Protein AF-A0A2D6ZAL4-F1 (afdb_monomer)

pLDDT: mean 90.69, std 11.88, range [28.91, 98.56]

Secondary structure (DSSP, 8-state):
-PPP---TTSS-SEEEE--TT--SS-TTTT-PPB-TTS---TTSEEEEES--TTTSPPTT-SPTT-EEEEEEE-S-GGGGSSBTTBTT----EEEEEESSSS--TT----HHHHHHHHHHHHHHTTTS-SSGGGGTTS--PPPPPSS-EEEEEPPPHHHHHHHHSS-HHHHHHHHHHHHHHTT-EEEEPPPPPGGGGTT-SHHHHHHHTT-SEEEESS-THHHHHHHTT--EEESSTT-TTGGGSEEHHHHTTT------HHHHHHHHHHHHHTEEEHHHHHHTGGGGT-TT-HHHHHHHHT--

Structure (mmCIF, N/CA/C/O backbone):
data_AF-A0A2D6ZAL4-F1
#
_entry.id   AF-A0A2D6ZAL4-F1
#
loop_
_atom_site.group_PDB
_atom_site.id
_atom_site.type_symbol
_atom_site.label_atom_id
_atom_site.label_alt_id
_atom_site.label_comp_id
_atom_site.label_asym_id
_atom_site.label_entity_id
_atom_site.label_seq_id
_atom_site.pdbx_PDB_ins_code
_atom_site.Cartn_x
_atom_site.Cartn_y
_atom_site.Cartn_z
_atom_site.occupancy
_atom_site.B_iso_or_equiv
_atom_site.auth_seq_id
_atom_site.auth_comp_id
_atom_site.auth_asym_id
_atom_site.auth_atom_id
_atom_site.pdbx_PDB_model_num
ATOM 1 N N . MET A 1 1 ? 3.957 -33.859 -15.052 1.00 31.75 1 MET A N 1
ATOM 2 C CA . MET A 1 1 ? 4.906 -33.394 -14.014 1.00 31.75 1 MET A CA 1
ATOM 3 C C . MET A 1 1 ? 4.881 -31.869 -13.980 1.00 31.75 1 MET A C 1
ATOM 5 O O . MET A 1 1 ? 5.444 -31.242 -14.869 1.00 31.75 1 MET A O 1
ATOM 9 N N . SER A 1 2 ? 4.147 -31.261 -13.042 1.00 28.91 2 SER A N 1
ATOM 10 C CA . SER A 1 2 ? 4.052 -29.797 -12.947 1.00 28.91 2 SER A CA 1
ATOM 11 C C . SER A 1 2 ? 5.352 -29.223 -12.391 1.00 28.91 2 SER A C 1
ATOM 13 O O . SER A 1 2 ? 5.750 -29.549 -11.272 1.00 28.91 2 SER A O 1
ATOM 15 N N . LYS A 1 3 ? 6.015 -28.367 -13.171 1.00 29.03 3 LYS A N 1
ATOM 16 C CA . LYS A 1 3 ? 7.193 -27.626 -12.723 1.00 29.03 3 LYS A CA 1
ATOM 17 C C . LYS A 1 3 ? 6.808 -26.723 -11.549 1.00 29.03 3 LYS A C 1
ATOM 19 O O . LYS A 1 3 ? 5.853 -25.956 -11.617 1.00 29.03 3 LYS A O 1
ATOM 24 N N . ASN A 1 4 ? 7.566 -26.862 -10.474 1.00 29.48 4 ASN A N 1
ATOM 25 C CA . ASN A 1 4 ? 7.471 -26.103 -9.239 1.00 29.48 4 ASN A CA 1
ATOM 26 C C . ASN A 1 4 ? 7.828 -24.619 -9.519 1.00 29.48 4 ASN A C 1
ATOM 28 O O . ASN A 1 4 ? 8.963 -24.359 -9.918 1.00 29.48 4 ASN A O 1
ATOM 32 N N . PRO A 1 5 ? 6.928 -23.629 -9.350 1.00 32.44 5 PRO A N 1
ATOM 33 C CA . PRO A 1 5 ? 7.176 -22.232 -9.741 1.00 32.44 5 PRO A CA 1
ATOM 34 C C . PRO A 1 5 ? 8.021 -21.426 -8.727 1.00 32.44 5 PRO A C 1
ATOM 36 O O . PRO A 1 5 ? 7.992 -20.196 -8.710 1.00 32.44 5 PRO A O 1
ATOM 39 N N . HIS A 1 6 ? 8.792 -22.086 -7.860 1.00 35.72 6 HIS A N 1
ATOM 40 C CA . HIS A 1 6 ? 9.539 -21.450 -6.767 1.00 35.72 6 HIS A CA 1
ATOM 41 C C . HIS A 1 6 ? 11.015 -21.129 -7.093 1.00 35.72 6 HIS A C 1
ATOM 43 O O . HIS A 1 6 ? 11.876 -21.254 -6.226 1.00 35.72 6 HIS A O 1
ATOM 49 N N . SER A 1 7 ? 11.340 -20.649 -8.300 1.00 33.56 7 SER A N 1
ATOM 50 C CA . SER A 1 7 ? 12.728 -20.284 -8.675 1.00 33.56 7 SER A CA 1
ATOM 51 C C . SER A 1 7 ? 13.207 -18.902 -8.191 1.00 33.56 7 SER A C 1
ATOM 53 O O . SER A 1 7 ? 14.297 -18.457 -8.534 1.00 33.56 7 SER A O 1
ATOM 55 N N . LEU A 1 8 ? 12.462 -18.206 -7.333 1.00 42.53 8 LEU A N 1
ATOM 56 C CA . LEU A 1 8 ? 12.780 -16.821 -6.934 1.00 42.53 8 LEU A CA 1
ATOM 57 C C . LEU A 1 8 ? 13.886 -16.659 -5.896 1.00 42.53 8 LEU A C 1
ATOM 59 O O . LEU A 1 8 ? 14.158 -15.540 -5.466 1.00 42.53 8 LEU A O 1
ATOM 63 N N . ARG A 1 9 ? 14.543 -17.749 -5.503 1.00 42.28 9 ARG A N 1
ATOM 64 C CA . ARG A 1 9 ? 15.829 -17.634 -4.811 1.00 42.28 9 ARG A CA 1
ATOM 65 C C . ARG A 1 9 ? 16.984 -17.315 -5.767 1.00 42.28 9 ARG A C 1
ATOM 67 O O . ARG A 1 9 ? 18.046 -16.979 -5.269 1.00 42.28 9 ARG A O 1
ATOM 74 N N . ALA A 1 10 ? 16.792 -17.385 -7.089 1.00 46.88 10 ALA A N 1
ATOM 75 C CA . ALA A 1 10 ? 17.903 -17.272 -8.031 1.00 46.88 10 ALA A CA 1
ATOM 76 C C . ALA A 1 10 ? 18.384 -15.831 -8.293 1.00 46.88 10 ALA A C 1
ATOM 78 O O . ALA A 1 10 ? 19.587 -15.634 -8.400 1.00 46.88 10 ALA A O 1
ATOM 79 N N . ASN A 1 11 ? 17.500 -14.821 -8.335 1.00 59.41 11 ASN A N 1
ATOM 80 C CA . ASN A 1 11 ? 17.905 -13.515 -8.893 1.00 59.41 11 ASN A CA 1
ATOM 81 C C . ASN A 1 11 ? 18.165 -12.418 -7.838 1.00 59.41 11 ASN A C 1
ATOM 83 O O . ASN A 1 11 ? 18.902 -11.484 -8.108 1.00 59.41 11 ASN A O 1
ATOM 87 N N . GLY A 1 12 ? 17.680 -12.547 -6.596 1.00 80.44 12 GLY A N 1
ATOM 88 C CA . GLY A 1 12 ? 18.027 -11.618 -5.501 1.00 80.44 12 GLY A CA 1
ATOM 89 C C . GLY A 1 12 ? 17.323 -10.247 -5.541 1.00 80.44 12 GLY A C 1
ATOM 90 O O . GLY A 1 12 ? 16.545 -9.945 -6.447 1.00 80.44 12 GLY A O 1
ATOM 91 N N . TRP A 1 13 ? 17.526 -9.436 -4.496 1.00 89.06 13 TRP A N 1
ATOM 92 C CA . TRP A 1 13 ? 16.952 -8.082 -4.367 1.00 89.06 13 TRP A CA 1
ATOM 93 C C . TRP A 1 13 ? 17.909 -7.030 -4.925 1.00 89.06 13 TRP A C 1
ATOM 95 O O . TRP A 1 13 ? 19.117 -7.174 -4.750 1.00 89.06 13 TRP A O 1
ATOM 105 N N . GLY A 1 14 ? 17.367 -5.977 -5.537 1.00 92.75 14 GLY A N 1
ATOM 106 C CA . GLY A 1 14 ? 18.126 -4.882 -6.147 1.00 92.75 14 GLY A CA 1
ATOM 107 C C . GLY A 1 14 ? 17.414 -4.297 -7.366 1.00 92.75 14 GLY A C 1
ATOM 108 O O . GLY A 1 14 ? 16.234 -4.578 -7.594 1.00 92.75 14 GLY A O 1
ATOM 109 N N . TYR A 1 15 ? 18.133 -3.486 -8.134 1.00 95.06 15 TYR A N 1
ATOM 110 C CA . TYR A 1 15 ? 17.648 -2.835 -9.346 1.00 95.06 15 TYR A CA 1
ATOM 111 C C . TYR A 1 15 ? 17.901 -3.695 -10.582 1.00 95.06 15 TYR A C 1
ATOM 113 O O . TYR A 1 15 ? 18.989 -4.235 -10.763 1.00 95.06 15 TYR A O 1
ATOM 121 N N . TYR A 1 16 ? 16.918 -3.780 -11.468 1.00 95.81 16 TYR A N 1
ATOM 122 C CA . TYR A 1 16 ? 17.043 -4.467 -12.750 1.00 95.81 16 TYR A CA 1
ATOM 123 C C . TYR A 1 16 ? 16.719 -3.490 -13.875 1.00 95.81 16 TYR A C 1
ATOM 125 O O . TYR A 1 16 ? 15.624 -2.927 -13.845 1.00 95.81 16 TYR A O 1
ATOM 133 N N . PRO A 1 17 ? 17.609 -3.264 -14.856 1.00 96.50 17 PRO A N 1
ATOM 134 C CA . PRO A 1 17 ? 17.265 -2.422 -15.991 1.00 96.50 17 PRO A CA 1
ATOM 135 C C . PRO A 1 17 ? 16.079 -3.015 -16.756 1.00 96.50 17 PRO A C 1
ATOM 137 O O . PRO A 1 17 ? 15.987 -4.225 -16.963 1.00 96.50 17 PRO A O 1
ATOM 140 N N . ILE A 1 18 ? 15.160 -2.148 -17.155 1.00 97.12 18 ILE A N 1
ATOM 141 C CA . ILE A 1 18 ? 13.972 -2.510 -17.917 1.00 97.12 18 ILE A CA 1
ATOM 142 C C . ILE A 1 18 ? 14.322 -2.396 -19.400 1.00 97.12 18 ILE A C 1
ATOM 144 O O . ILE A 1 18 ? 14.690 -1.319 -19.867 1.00 97.12 18 ILE A O 1
ATOM 148 N N . ASP A 1 19 ? 14.168 -3.489 -20.146 1.00 96.50 19 ASP A N 1
ATOM 149 C CA . ASP A 1 19 ? 14.024 -3.431 -21.601 1.00 96.50 19 ASP A CA 1
ATOM 150 C C . ASP A 1 19 ? 12.524 -3.343 -21.932 1.00 96.50 19 ASP A C 1
ATOM 152 O O . ASP A 1 19 ? 11.808 -4.340 -21.787 1.00 96.50 19 ASP A O 1
ATOM 156 N N . PRO A 1 20 ? 12.013 -2.181 -22.385 1.00 96.00 20 PRO A N 1
ATOM 157 C CA . PRO A 1 20 ? 10.599 -2.032 -22.711 1.00 96.00 20 PRO A CA 1
ATOM 158 C C . PRO A 1 20 ? 10.153 -2.988 -23.821 1.00 96.00 20 PRO A C 1
ATOM 160 O O . PRO A 1 20 ? 8.972 -3.309 -23.908 1.00 96.00 20 PRO A O 1
ATOM 163 N N . LYS A 1 21 ? 11.069 -3.465 -24.671 1.00 95.88 21 LYS A N 1
ATOM 164 C CA . LYS A 1 21 ? 10.764 -4.359 -25.794 1.00 95.88 21 LYS A CA 1
ATOM 165 C C . LYS A 1 21 ? 10.863 -5.841 -25.437 1.00 95.88 21 LYS A C 1
ATOM 167 O O . LYS A 1 21 ? 10.549 -6.671 -26.290 1.00 95.88 21 LYS A O 1
ATOM 172 N N . PHE A 1 22 ? 11.233 -6.178 -24.200 1.00 96.12 22 PHE A N 1
ATOM 173 C CA . PHE A 1 22 ? 11.328 -7.560 -23.740 1.00 96.12 22 PHE A CA 1
ATOM 174 C C . PHE A 1 22 ? 10.040 -8.353 -24.015 1.00 96.12 22 PHE A C 1
ATOM 176 O O . PHE A 1 22 ? 8.922 -7.859 -23.834 1.00 96.12 22 PHE A O 1
ATOM 183 N N . LYS A 1 23 ? 10.220 -9.614 -24.426 1.00 93.00 23 LYS A N 1
ATOM 184 C CA . LYS A 1 23 ? 9.162 -10.613 -24.596 1.00 93.00 23 LYS A CA 1
ATOM 185 C C . LYS A 1 23 ? 9.602 -11.912 -23.930 1.00 93.00 23 LYS A C 1
ATOM 187 O O . LYS A 1 23 ? 10.598 -12.509 -24.328 1.00 93.00 23 LYS A O 1
ATOM 192 N N . GLY A 1 24 ? 8.850 -12.360 -22.932 1.00 93.19 24 GLY A N 1
ATOM 193 C CA . GLY A 1 24 ? 9.115 -13.609 -22.226 1.00 93.19 24 GLY A CA 1
ATOM 194 C C . GLY A 1 24 ? 8.432 -13.665 -20.865 1.00 93.19 24 GLY A C 1
ATOM 195 O O . GLY A 1 24 ? 7.726 -12.741 -20.470 1.00 93.19 24 GLY A O 1
ATOM 196 N N . ASP A 1 25 ? 8.660 -14.761 -20.144 1.00 92.94 25 ASP A N 1
ATOM 197 C CA . ASP A 1 25 ? 7.965 -15.030 -18.879 1.00 92.94 25 ASP A CA 1
ATOM 198 C C . ASP A 1 25 ? 8.584 -14.324 -17.668 1.00 92.94 25 ASP A C 1
ATOM 200 O O . ASP A 1 25 ? 7.885 -14.092 -16.684 1.00 92.94 25 ASP A O 1
ATOM 204 N N . ASP A 1 26 ? 9.893 -14.047 -17.701 1.00 94.50 26 ASP A N 1
ATOM 205 C CA . ASP A 1 26 ? 10.625 -13.346 -16.642 1.00 94.50 26 ASP A CA 1
ATOM 206 C C . ASP A 1 26 ? 11.835 -12.605 -17.218 1.00 94.50 26 ASP A C 1
ATOM 208 O O . ASP A 1 26 ? 12.835 -13.227 -17.583 1.00 94.50 26 ASP A O 1
ATOM 212 N N . PHE A 1 27 ? 11.755 -11.273 -17.264 1.00 94.44 27 PHE A N 1
ATOM 213 C CA . PHE A 1 27 ? 12.809 -10.414 -17.812 1.00 94.44 27 PHE A CA 1
ATOM 214 C C . PHE A 1 27 ? 14.144 -10.521 -17.069 1.00 94.44 27 PHE A C 1
ATOM 216 O O . PHE A 1 27 ? 15.176 -10.139 -17.601 1.00 94.44 27 PHE A O 1
ATOM 223 N N . ARG A 1 28 ? 14.152 -11.084 -15.856 1.00 92.69 28 ARG A N 1
ATOM 224 C CA . ARG A 1 28 ? 15.336 -11.147 -14.990 1.00 92.69 28 ARG A CA 1
ATOM 225 C C . ARG A 1 28 ? 16.134 -12.431 -15.144 1.00 92.69 28 ARG A C 1
ATOM 227 O O . ARG A 1 28 ? 17.146 -12.565 -14.466 1.00 92.69 28 ARG A O 1
ATOM 234 N N . LYS A 1 29 ? 15.642 -13.413 -15.909 1.00 89.38 29 LYS A N 1
ATOM 235 C CA . LYS A 1 29 ? 16.129 -14.805 -15.889 1.00 89.38 29 LYS A CA 1
ATOM 236 C C . LYS A 1 29 ? 17.655 -14.922 -15.994 1.00 89.38 29 LYS A C 1
ATOM 238 O O . LYS A 1 29 ? 18.228 -15.752 -15.298 1.00 89.38 29 LYS A O 1
ATOM 243 N N . ASP A 1 30 ? 18.276 -14.048 -16.778 1.00 87.25 30 ASP A N 1
ATOM 244 C CA . ASP A 1 30 ? 19.713 -14.055 -17.059 1.00 87.25 30 ASP A CA 1
ATOM 245 C C . ASP A 1 30 ? 20.394 -12.741 -16.622 1.00 87.25 30 ASP A C 1
ATOM 247 O O . ASP A 1 30 ? 21.425 -12.340 -17.158 1.00 87.25 30 ASP A O 1
ATOM 251 N N . MET A 1 31 ? 19.803 -12.041 -15.646 1.00 90.56 31 MET A N 1
ATOM 252 C CA . MET A 1 31 ? 20.267 -10.740 -15.166 1.00 90.56 31 MET A CA 1
ATOM 253 C C . MET A 1 31 ? 20.689 -10.794 -13.702 1.00 90.56 31 MET A C 1
ATOM 255 O O . MET A 1 31 ? 19.972 -11.307 -12.842 1.00 90.56 31 MET A O 1
ATOM 259 N N . ARG A 1 32 ? 21.826 -10.165 -13.403 1.00 90.88 32 ARG A N 1
ATOM 260 C CA . ARG A 1 32 ? 22.236 -9.875 -12.029 1.00 90.88 32 ARG A CA 1
ATOM 261 C C . ARG A 1 32 ? 21.607 -8.548 -11.571 1.00 90.88 32 ARG A C 1
ATOM 263 O O . ARG A 1 32 ? 21.620 -7.595 -12.351 1.00 90.88 32 ARG A O 1
ATOM 270 N N . PRO A 1 33 ? 21.103 -8.450 -10.328 1.00 92.19 33 PRO A N 1
ATOM 271 C CA . PRO A 1 33 ? 20.646 -7.182 -9.777 1.00 92.19 33 PRO A CA 1
ATOM 272 C C . PRO A 1 33 ? 21.813 -6.202 -9.615 1.00 92.19 33 PRO A C 1
ATOM 274 O O . PRO A 1 33 ? 22.911 -6.590 -9.211 1.00 92.19 33 PRO A O 1
ATOM 277 N N . MET A 1 34 ? 21.531 -4.933 -9.884 1.00 93.75 34 MET A N 1
ATOM 278 C CA . MET A 1 34 ? 22.390 -3.793 -9.587 1.00 93.75 34 MET A CA 1
ATOM 279 C C . MET A 1 34 ? 22.070 -3.237 -8.198 1.00 93.75 34 MET A C 1
ATOM 281 O O . MET A 1 34 ? 20.920 -3.266 -7.747 1.00 93.75 34 MET A O 1
ATOM 285 N N . PHE A 1 35 ? 23.082 -2.711 -7.525 1.00 93.44 35 PHE A N 1
ATOM 286 C CA . PHE A 1 35 ? 23.011 -2.119 -6.194 1.00 93.44 35 PHE A CA 1
ATOM 287 C C . PHE A 1 35 ? 23.387 -0.640 -6.245 1.00 93.44 35 PHE A C 1
ATOM 289 O O . PHE A 1 35 ? 23.987 -0.184 -7.208 1.00 93.44 35 PHE A O 1
ATOM 296 N N . TRP A 1 36 ? 23.067 0.120 -5.197 1.00 89.12 36 TRP A N 1
ATOM 297 C CA . TRP A 1 36 ? 23.331 1.569 -5.132 1.00 89.12 36 TRP A CA 1
ATOM 298 C C . TRP A 1 36 ? 24.811 1.967 -5.310 1.00 89.12 36 TRP A C 1
ATOM 300 O O . TRP A 1 36 ? 25.095 3.114 -5.639 1.00 89.12 36 TRP A O 1
ATOM 310 N N . THR A 1 37 ? 25.742 1.033 -5.099 1.00 89.00 37 THR A N 1
ATOM 311 C CA . THR A 1 37 ? 27.186 1.212 -5.321 1.00 89.00 37 THR A CA 1
ATOM 312 C C . THR A 1 37 ? 27.611 1.032 -6.778 1.00 89.00 37 THR A C 1
ATOM 314 O O . THR A 1 37 ? 28.744 1.359 -7.125 1.00 89.00 37 THR A O 1
ATOM 317 N N . ASP A 1 38 ? 26.747 0.464 -7.619 1.00 91.31 38 ASP A N 1
ATOM 318 C CA . ASP A 1 38 ? 27.035 0.231 -9.029 1.00 91.31 38 ASP A CA 1
ATOM 319 C C . ASP A 1 38 ? 26.828 1.506 -9.858 1.00 91.31 38 ASP A C 1
ATOM 321 O O . ASP A 1 38 ? 26.136 2.449 -9.466 1.00 91.31 38 ASP A O 1
ATOM 325 N N . LYS A 1 39 ? 27.416 1.528 -11.057 1.00 92.19 39 LYS A N 1
ATOM 326 C CA . LYS A 1 39 ? 27.215 2.618 -12.013 1.00 92.19 39 LYS A CA 1
ATOM 327 C C . LYS A 1 39 ? 25.910 2.409 -12.780 1.00 92.19 39 LYS A C 1
ATOM 329 O O . LYS A 1 39 ? 25.820 1.508 -13.612 1.00 92.19 39 LYS A O 1
ATOM 334 N N . PHE A 1 40 ? 24.930 3.272 -12.532 1.00 94.19 40 PHE A N 1
ATOM 335 C CA . PHE A 1 40 ? 23.662 3.286 -13.258 1.00 94.19 40 PHE A CA 1
ATOM 336 C C . PHE A 1 40 ? 23.758 4.093 -14.553 1.00 94.19 40 PHE A C 1
ATOM 338 O O . PHE A 1 40 ? 24.361 5.164 -14.601 1.00 94.19 40 PHE A O 1
ATOM 345 N N . ASP A 1 41 ? 23.126 3.570 -15.597 1.00 94.69 41 ASP A N 1
ATOM 346 C CA . ASP A 1 41 ? 22.818 4.292 -16.827 1.00 94.69 41 ASP A CA 1
ATOM 347 C C . ASP A 1 41 ? 21.512 5.071 -16.620 1.00 94.69 41 ASP A C 1
ATOM 349 O O . ASP A 1 41 ? 20.456 4.457 -16.460 1.00 94.69 41 ASP A O 1
ATOM 353 N N . LEU A 1 42 ? 21.599 6.403 -16.574 1.00 94.00 42 LEU A N 1
ATOM 354 C CA . LEU A 1 42 ? 20.468 7.294 -16.290 1.00 94.00 42 LEU A CA 1
ATOM 355 C C . LEU A 1 42 ? 19.521 7.480 -17.489 1.00 94.00 42 LEU A C 1
ATOM 357 O O . LEU A 1 42 ? 18.481 8.112 -17.344 1.00 94.00 42 LEU A O 1
ATOM 361 N N . GLU A 1 43 ? 19.839 6.921 -18.660 1.00 93.19 43 GLU A N 1
ATOM 362 C CA . GLU A 1 43 ? 18.924 6.897 -19.812 1.00 93.19 43 GLU A CA 1
ATOM 363 C C . GLU A 1 43 ? 17.933 5.717 -19.742 1.00 93.19 43 GLU A C 1
ATOM 365 O O . GLU A 1 43 ? 16.943 5.646 -20.492 1.00 93.19 43 GLU A O 1
ATOM 370 N N . LYS A 1 44 ? 18.186 4.779 -18.819 1.00 95.75 44 LYS A N 1
ATOM 371 C CA . LYS A 1 44 ? 17.366 3.594 -18.568 1.00 95.75 44 LYS A CA 1
ATOM 372 C C . LYS A 1 44 ? 16.461 3.773 -17.360 1.00 95.75 44 LYS A C 1
ATOM 374 O O . LYS A 1 44 ? 16.784 4.465 -16.402 1.00 95.75 44 LYS A O 1
ATOM 379 N N . SER A 1 45 ? 15.358 3.039 -17.404 1.00 97.25 45 SER A N 1
ATOM 380 C CA . SER A 1 45 ? 14.453 2.860 -16.275 1.00 97.25 45 SER A CA 1
ATOM 381 C C . SER A 1 45 ? 14.765 1.536 -15.582 1.00 97.25 45 SER A C 1
ATOM 383 O O . SER A 1 45 ? 15.114 0.551 -16.241 1.00 97.25 45 SER A O 1
ATOM 385 N N . TYR A 1 46 ? 14.615 1.488 -14.263 1.00 96.94 46 TYR A N 1
ATOM 386 C CA . TYR A 1 46 ? 14.941 0.309 -13.460 1.00 96.94 46 TYR A CA 1
ATOM 387 C C . TYR A 1 46 ? 13.729 -0.213 -12.697 1.00 96.94 46 TYR A C 1
ATOM 389 O O . TYR A 1 46 ? 12.850 0.538 -12.298 1.00 96.94 46 TYR A O 1
ATOM 397 N N . LEU A 1 47 ? 13.698 -1.514 -12.430 1.00 95.81 47 LEU A N 1
ATOM 398 C CA . LEU A 1 47 ? 12.774 -2.131 -11.488 1.00 95.81 47 LEU A CA 1
ATOM 399 C C . LEU A 1 47 ? 13.531 -2.463 -10.199 1.00 95.81 47 LEU A C 1
ATOM 401 O O . LEU A 1 47 ? 14.366 -3.366 -10.190 1.00 95.81 47 LEU A O 1
ATOM 405 N N . LEU A 1 48 ? 13.247 -1.751 -9.111 1.00 94.44 48 LEU A N 1
ATOM 406 C CA . LEU A 1 48 ? 13.719 -2.087 -7.769 1.00 94.44 48 LEU A CA 1
ATOM 407 C C . LEU A 1 48 ? 12.852 -3.205 -7.194 1.00 94.44 48 LEU A C 1
ATOM 409 O O . LEU A 1 48 ? 11.661 -3.012 -6.963 1.00 94.44 48 LEU A O 1
ATOM 413 N N . ILE A 1 49 ? 13.443 -4.366 -6.925 1.00 91.31 49 ILE A N 1
ATOM 414 C CA . ILE A 1 49 ? 12.728 -5.527 -6.385 1.00 91.31 49 ILE A CA 1
ATOM 415 C C . ILE A 1 49 ? 13.124 -5.757 -4.936 1.00 91.31 49 ILE A C 1
ATOM 417 O O . ILE A 1 49 ? 14.278 -6.070 -4.633 1.00 91.31 49 ILE A O 1
ATOM 421 N N . GLY A 1 50 ? 12.127 -5.696 -4.054 1.00 80.31 50 GLY A N 1
ATOM 422 C CA . GLY A 1 50 ? 12.331 -5.835 -2.618 1.00 80.31 50 GLY A CA 1
ATOM 423 C C . GLY A 1 50 ? 12.845 -4.548 -1.975 1.00 80.31 50 GLY A C 1
ATOM 424 O O . GLY A 1 50 ? 12.756 -3.463 -2.540 1.00 80.31 50 GLY A O 1
ATOM 425 N N . CYS A 1 51 ? 13.322 -4.672 -0.739 1.00 74.44 51 CYS A N 1
ATOM 426 C CA . CYS A 1 51 ? 13.816 -3.553 0.056 1.00 74.44 51 CYS A CA 1
ATOM 427 C C . CYS A 1 51 ? 14.983 -4.041 0.926 1.00 74.44 51 CYS A C 1
ATOM 429 O O . CYS A 1 51 ? 14.787 -4.476 2.067 1.00 74.44 51 CYS A O 1
ATOM 431 N N . GLU A 1 52 ? 16.193 -4.016 0.359 1.00 79.75 52 GLU A N 1
ATOM 432 C CA . GLU A 1 52 ? 17.451 -4.294 1.060 1.00 79.75 52 GLU A CA 1
ATOM 433 C C . GLU A 1 52 ? 18.220 -2.964 1.214 1.00 79.75 52 GLU A C 1
ATOM 435 O O . GLU A 1 52 ? 18.733 -2.465 0.218 1.00 79.75 52 GLU A O 1
ATOM 440 N N . PRO A 1 53 ? 18.285 -2.352 2.413 1.00 74.06 53 PRO A N 1
ATOM 441 C CA . PRO A 1 53 ? 18.945 -1.072 2.666 1.00 74.06 53 PRO A CA 1
ATOM 442 C C . PRO A 1 53 ? 20.381 -0.957 2.167 1.00 74.06 53 PRO A C 1
ATOM 444 O O . PRO A 1 53 ? 20.798 0.121 1.774 1.00 74.06 53 PRO A O 1
ATOM 447 N N . ASP A 1 54 ? 21.125 -2.056 2.195 1.00 80.12 54 ASP A N 1
ATOM 448 C CA . ASP A 1 54 ? 22.503 -2.177 1.727 1.00 80.12 54 ASP A CA 1
ATOM 449 C C . ASP A 1 54 ? 22.607 -2.319 0.201 1.00 80.12 54 ASP A C 1
ATOM 451 O O . ASP A 1 54 ? 23.709 -2.287 -0.339 1.00 80.12 54 ASP A O 1
ATOM 455 N N . ARG A 1 55 ? 21.479 -2.454 -0.509 1.00 83.56 55 ARG A N 1
ATOM 456 C CA . ARG A 1 55 ? 21.421 -2.669 -1.965 1.00 83.56 55 ARG A CA 1
ATOM 457 C C . ARG A 1 55 ? 20.609 -1.623 -2.716 1.00 83.56 55 ARG A C 1
ATOM 459 O O . ARG A 1 55 ? 20.560 -1.677 -3.941 1.00 83.56 55 ARG A O 1
ATOM 466 N N . MET A 1 56 ? 19.999 -0.668 -2.021 1.00 87.88 56 MET A N 1
ATOM 467 C CA . MET A 1 56 ? 19.167 0.363 -2.634 1.00 87.88 56 MET A CA 1
ATOM 468 C C . MET A 1 56 ? 19.552 1.767 -2.171 1.00 87.88 56 MET A C 1
ATOM 470 O O . MET A 1 56 ? 19.976 1.946 -1.032 1.00 87.88 56 MET A O 1
ATOM 474 N N . PHE A 1 57 ? 19.345 2.765 -3.033 1.00 88.88 57 PHE A N 1
ATOM 475 C CA . PHE A 1 57 ? 19.285 4.159 -2.602 1.00 88.88 57 PHE A CA 1
ATOM 476 C C . PHE A 1 57 ? 18.266 4.326 -1.474 1.00 88.88 57 PHE A C 1
ATOM 478 O O . PHE A 1 57 ? 17.201 3.700 -1.472 1.00 88.88 57 PHE A O 1
ATOM 485 N N . LYS A 1 58 ? 18.612 5.153 -0.492 1.00 83.69 58 LYS A N 1
ATOM 486 C CA . LYS A 1 58 ? 17.668 5.568 0.537 1.00 83.69 58 LYS A CA 1
ATOM 487 C C . LYS A 1 58 ? 16.675 6.556 -0.081 1.00 83.69 58 LYS A C 1
ATOM 489 O O . LYS A 1 58 ? 17.041 7.239 -1.035 1.00 83.69 58 LYS A O 1
ATOM 494 N N . PRO A 1 59 ? 15.447 6.658 0.457 1.00 80.38 59 PRO A N 1
ATOM 495 C CA . PRO A 1 59 ? 14.498 7.653 -0.023 1.00 80.38 59 PRO A CA 1
ATOM 496 C C . PRO A 1 59 ? 15.119 9.053 -0.037 1.00 80.38 59 PRO A C 1
ATOM 498 O O . PRO A 1 59 ? 15.628 9.511 0.986 1.00 80.38 59 PRO A O 1
ATOM 501 N N . GLY A 1 60 ? 15.074 9.719 -1.187 1.00 82.81 60 GLY A N 1
ATOM 502 C CA . GLY A 1 60 ? 15.611 11.065 -1.376 1.00 82.81 60 GLY A CA 1
ATOM 503 C C . GLY A 1 60 ? 17.120 11.119 -1.630 1.00 82.81 60 GLY A C 1
ATOM 504 O O . GLY A 1 60 ? 17.661 12.213 -1.777 1.00 82.81 60 GLY A O 1
ATOM 505 N N . THR A 1 61 ? 17.809 9.976 -1.686 1.00 88.19 61 THR A N 1
ATOM 506 C CA . THR A 1 61 ? 19.243 9.899 -2.012 1.00 88.19 61 THR A CA 1
ATOM 507 C C . THR A 1 61 ? 19.495 9.319 -3.401 1.00 88.19 61 THR A C 1
ATOM 509 O O . THR A 1 61 ? 20.634 8.993 -3.733 1.00 88.19 61 THR A O 1
ATOM 512 N N . GLU A 1 62 ? 18.445 9.108 -4.191 1.00 90.44 62 GLU A N 1
ATOM 513 C CA . GLU A 1 62 ? 18.550 8.671 -5.575 1.00 90.44 62 GLU A CA 1
ATOM 514 C C . GLU A 1 62 ? 19.274 9.737 -6.428 1.00 90.44 62 GLU A C 1
ATOM 516 O O . GLU A 1 62 ? 19.063 10.939 -6.228 1.00 90.44 62 GLU A O 1
ATOM 521 N N . PRO A 1 63 ? 20.119 9.343 -7.402 1.00 91.50 63 PRO A N 1
ATOM 522 C CA . PRO A 1 63 ? 20.737 10.291 -8.321 1.00 91.50 63 PRO A CA 1
ATOM 523 C C . PRO A 1 63 ? 19.685 11.109 -9.078 1.00 91.50 63 PRO A C 1
ATOM 525 O O . PRO A 1 63 ? 18.631 10.601 -9.464 1.00 91.50 63 PRO A O 1
ATOM 528 N N . LYS A 1 64 ? 19.981 12.382 -9.357 1.00 91.00 64 LYS A N 1
ATOM 529 C CA . LYS A 1 64 ? 19.090 13.221 -10.168 1.00 91.00 64 LYS A CA 1
ATOM 530 C C . LYS A 1 64 ? 18.888 12.587 -11.550 1.00 91.00 64 LYS A C 1
ATOM 532 O O . LYS A 1 64 ? 19.860 12.294 -12.238 1.00 91.00 64 LYS A O 1
ATOM 537 N N . GLY A 1 65 ? 17.629 12.424 -11.957 1.00 90.06 65 GLY A N 1
ATOM 538 C CA . GLY A 1 65 ? 17.265 11.781 -13.225 1.00 90.06 65 GLY A CA 1
ATOM 539 C C . GLY A 1 65 ? 17.217 10.252 -13.166 1.00 90.06 65 GLY A C 1
ATOM 540 O O . GLY A 1 65 ? 16.958 9.629 -14.186 1.00 90.06 65 GLY A O 1
ATOM 541 N N . PHE A 1 66 ? 17.438 9.642 -11.997 1.00 94.75 66 PHE A N 1
ATOM 542 C CA . PHE A 1 66 ? 17.292 8.202 -11.833 1.00 94.75 66 PHE A CA 1
ATOM 543 C C . PHE A 1 66 ? 15.818 7.785 -11.916 1.00 94.75 66 PHE A C 1
ATOM 545 O O . PHE A 1 66 ? 15.004 8.141 -11.064 1.00 94.75 66 PHE A O 1
ATOM 552 N N . ASP A 1 67 ? 15.494 7.027 -12.957 1.00 95.25 67 ASP A N 1
ATOM 553 C CA . ASP A 1 67 ? 14.158 6.518 -13.245 1.00 95.25 67 ASP A CA 1
ATOM 554 C C . ASP A 1 67 ? 14.022 5.085 -12.716 1.00 95.25 67 ASP A C 1
ATOM 556 O O . ASP A 1 67 ? 14.727 4.170 -13.154 1.00 95.25 67 ASP A O 1
ATOM 560 N N . PHE A 1 68 ? 13.101 4.870 -11.774 1.00 95.75 68 PHE A N 1
ATOM 561 C CA . PHE A 1 68 ? 12.827 3.533 -11.274 1.00 95.75 68 PHE A CA 1
ATOM 562 C C . PHE A 1 68 ? 11.367 3.299 -10.885 1.00 95.75 68 PHE A C 1
ATOM 564 O O . PHE A 1 68 ? 10.624 4.198 -10.494 1.00 95.75 68 PHE A O 1
ATOM 571 N N . PHE A 1 69 ? 10.988 2.027 -10.912 1.00 96.06 69 PHE A N 1
ATOM 572 C CA . PHE A 1 69 ? 9.742 1.502 -10.388 1.00 96.06 69 PHE A CA 1
ATOM 573 C C . PHE A 1 69 ? 10.042 0.588 -9.206 1.00 96.06 69 PHE A C 1
ATOM 575 O O . PHE A 1 69 ? 10.909 -0.280 -9.284 1.00 96.06 69 PHE A O 1
ATOM 582 N N . TRP A 1 70 ? 9.315 0.742 -8.108 1.00 94.00 70 TRP A N 1
ATOM 583 C CA . TRP A 1 70 ? 9.485 -0.073 -6.919 1.00 94.00 70 TRP A CA 1
ATOM 584 C C . TRP A 1 70 ? 8.452 -1.190 -6.848 1.00 94.00 70 TRP A C 1
ATOM 586 O O . TRP A 1 70 ? 7.263 -0.958 -6.631 1.00 94.00 70 TRP A O 1
ATOM 596 N N . TRP A 1 71 ? 8.930 -2.422 -6.999 1.00 93.38 71 TRP A N 1
ATOM 597 C CA . TRP A 1 71 ? 8.158 -3.640 -6.827 1.00 93.38 71 TRP A CA 1
ATOM 598 C C . TRP A 1 71 ? 8.262 -4.148 -5.380 1.00 93.38 71 TRP A C 1
ATOM 600 O O . TRP A 1 71 ? 9.263 -4.738 -4.959 1.00 93.38 71 TRP A O 1
ATOM 610 N N . ASP A 1 72 ? 7.157 -4.014 -4.644 1.00 89.50 72 ASP A N 1
ATOM 611 C CA . ASP A 1 72 ? 7.003 -4.532 -3.282 1.00 89.50 72 ASP A CA 1
ATOM 612 C C . ASP A 1 72 ? 5.661 -5.270 -3.098 1.00 89.50 72 ASP A C 1
ATOM 614 O O . ASP A 1 72 ? 4.926 -5.572 -4.040 1.00 89.50 72 ASP A O 1
ATOM 618 N N . ASN A 1 73 ? 5.340 -5.672 -1.878 1.00 87.94 73 ASN A N 1
ATOM 619 C CA . ASN A 1 73 ? 4.112 -6.366 -1.548 1.00 87.94 73 ASN A CA 1
ATOM 620 C C . ASN A 1 73 ? 2.875 -5.447 -1.716 1.00 87.94 73 ASN A C 1
ATOM 622 O O . ASN A 1 73 ? 2.931 -4.270 -1.382 1.00 87.94 73 ASN A O 1
ATOM 626 N N . SER A 1 74 ? 1.730 -5.998 -2.150 1.00 89.88 74 SER A N 1
ATOM 627 C CA . SER A 1 74 ? 0.493 -5.224 -2.417 1.00 89.88 74 SER A CA 1
ATOM 628 C C . SER A 1 74 ? 0.027 -4.337 -1.249 1.00 89.88 74 SER A C 1
ATOM 630 O O . SER A 1 74 ? 0.074 -4.760 -0.099 1.00 89.88 74 SER A O 1
ATOM 632 N N . MET A 1 75 ? -0.514 -3.150 -1.521 1.00 90.12 75 MET A N 1
ATOM 633 C CA . MET A 1 75 ? -1.103 -2.284 -0.486 1.00 90.12 75 MET A CA 1
ATOM 634 C C . MET A 1 75 ? -2.389 -2.852 0.146 1.00 90.12 75 MET A C 1
ATOM 636 O O . MET A 1 75 ? -2.837 -2.323 1.158 1.00 90.12 75 MET A O 1
ATOM 640 N N . LEU A 1 76 ? -2.941 -3.944 -0.400 1.00 91.38 76 LEU A N 1
ATOM 641 C CA . LEU A 1 76 ? -4.120 -4.655 0.103 1.00 91.38 76 LEU A CA 1
ATOM 642 C C . LEU A 1 76 ? -3.705 -6.040 0.639 1.00 91.38 76 LEU A C 1
ATOM 644 O O . LEU A 1 76 ? -3.512 -6.978 -0.144 1.00 91.38 76 LEU A O 1
ATOM 648 N N . PRO A 1 77 ? -3.538 -6.212 1.967 1.00 89.00 77 PRO A N 1
ATOM 649 C CA . PRO A 1 77 ? -3.124 -7.485 2.566 1.00 89.00 77 PRO A CA 1
ATOM 650 C C . PRO A 1 77 ? -4.045 -8.661 2.248 1.00 89.00 77 PRO A C 1
ATOM 652 O O . PRO A 1 77 ? -3.545 -9.777 2.111 1.00 89.00 77 PRO A O 1
ATOM 655 N N . TRP A 1 78 ? -5.343 -8.401 2.063 1.00 90.62 78 TRP A N 1
ATOM 656 C CA . TRP A 1 78 ? -6.370 -9.384 1.709 1.00 90.62 78 TRP A CA 1
ATOM 657 C C . TRP A 1 78 ? -6.001 -10.245 0.497 1.00 90.62 78 TRP A C 1
ATOM 659 O O . TRP A 1 78 ? -6.231 -11.452 0.488 1.00 90.62 78 TRP A O 1
ATOM 669 N N . LEU A 1 79 ? -5.302 -9.670 -0.485 1.00 91.75 79 LEU A N 1
ATOM 670 C CA . LEU A 1 79 ? -4.817 -10.386 -1.669 1.00 91.75 79 LEU A CA 1
ATOM 671 C C . LEU A 1 79 ? -3.757 -11.461 -1.357 1.00 91.75 79 LEU A C 1
ATOM 673 O O . LEU A 1 79 ? -3.458 -12.324 -2.186 1.00 91.75 79 LEU A O 1
ATOM 677 N N . ARG A 1 80 ? -3.156 -11.420 -0.167 1.00 86.56 80 ARG A N 1
ATOM 678 C CA . ARG A 1 80 ? -2.118 -12.354 0.291 1.00 86.56 80 ARG A CA 1
ATOM 679 C C . ARG A 1 80 ? -2.677 -13.448 1.201 1.00 86.56 80 ARG A C 1
ATOM 681 O O . ARG A 1 80 ? -1.921 -14.339 1.586 1.00 86.56 80 ARG A O 1
ATOM 688 N N . TYR A 1 81 ? -3.941 -13.348 1.601 1.00 86.94 81 TYR A N 1
ATOM 689 C CA . TYR A 1 81 ? -4.580 -14.306 2.497 1.00 86.94 81 TYR A CA 1
ATOM 690 C C . TYR A 1 81 ? -5.143 -15.495 1.731 1.00 86.94 81 TYR A C 1
ATOM 692 O O . TYR A 1 81 ? -5.302 -15.455 0.511 1.00 86.94 81 TYR A O 1
ATOM 700 N N . LEU A 1 82 ? -5.391 -16.580 2.468 1.00 87.00 82 LEU A N 1
ATOM 701 C CA . LEU A 1 82 ? -6.022 -17.768 1.915 1.00 87.00 82 LEU A CA 1
ATOM 702 C C . LEU A 1 82 ? -7.427 -17.410 1.438 1.00 87.00 82 LEU A C 1
ATOM 704 O O . LEU A 1 82 ? -8.274 -17.008 2.230 1.00 87.00 82 LEU A O 1
ATOM 708 N N . SER A 1 83 ? -7.661 -17.577 0.144 1.00 88.81 83 SER A N 1
ATOM 709 C CA . SER A 1 83 ? -8.946 -17.323 -0.503 1.00 88.81 83 SER A CA 1
ATOM 710 C C . SER A 1 83 ? -9.108 -18.256 -1.706 1.00 88.81 83 SER A C 1
ATOM 712 O O . SER A 1 83 ? -8.136 -18.905 -2.114 1.00 88.81 83 SER A O 1
ATOM 714 N N . PRO A 1 84 ? -10.298 -18.334 -2.327 1.00 91.62 84 PRO A N 1
ATOM 715 C CA . PRO A 1 84 ? -10.473 -19.080 -3.570 1.00 91.62 84 PRO A CA 1
ATOM 716 C C . PRO A 1 84 ? -9.468 -18.710 -4.674 1.00 91.62 84 PRO A C 1
ATOM 718 O O . PRO A 1 84 ? -9.038 -19.604 -5.399 1.00 91.62 84 PRO A O 1
ATOM 721 N N . ALA A 1 85 ? -9.061 -17.434 -4.759 1.00 91.75 85 ALA A N 1
ATOM 722 C CA . ALA A 1 85 ? -8.056 -16.933 -5.706 1.00 91.75 85 ALA A CA 1
ATOM 723 C C . ALA A 1 85 ? -6.596 -17.097 -5.229 1.00 91.75 85 ALA A C 1
ATOM 725 O O . ALA A 1 85 ? -5.668 -16.851 -5.997 1.00 91.75 85 ALA A O 1
ATOM 726 N N . ASN A 1 86 ? -6.363 -17.483 -3.970 1.00 90.38 86 ASN A N 1
ATOM 727 C CA . ASN A 1 86 ? -5.026 -17.656 -3.397 1.00 90.38 86 ASN A CA 1
ATOM 728 C C . ASN A 1 86 ? -5.002 -18.822 -2.395 1.00 90.38 86 ASN A C 1
ATOM 730 O O . ASN A 1 86 ? -4.859 -18.642 -1.186 1.00 90.38 86 ASN A O 1
ATOM 734 N N . LYS A 1 87 ? -5.145 -20.047 -2.911 1.00 86.56 87 LYS A N 1
ATOM 735 C CA . LYS A 1 87 ? -5.327 -21.272 -2.106 1.00 86.56 87 LYS A CA 1
ATOM 736 C C . LYS A 1 87 ? -4.152 -21.621 -1.185 1.00 86.56 87 LYS A C 1
ATOM 738 O O . LYS A 1 87 ? -4.323 -22.430 -0.282 1.00 86.56 87 LYS A O 1
ATOM 743 N N . THR A 1 88 ? -2.972 -21.049 -1.419 1.00 84.62 88 THR A N 1
ATOM 744 C CA . THR A 1 88 ? -1.747 -21.340 -0.655 1.00 84.62 88 THR A CA 1
ATOM 745 C C . THR A 1 88 ? -1.248 -20.151 0.169 1.00 84.62 88 THR A C 1
ATOM 747 O O . THR A 1 88 ? -0.255 -20.279 0.881 1.00 84.62 88 THR A O 1
ATOM 750 N N . GLY A 1 89 ? -1.902 -18.984 0.084 1.00 82.81 89 GLY A N 1
ATOM 751 C CA . GLY A 1 89 ? -1.479 -17.776 0.803 1.00 82.81 89 GLY A CA 1
ATOM 752 C C . GLY A 1 89 ? -0.139 -17.227 0.303 1.00 82.81 89 GLY A C 1
ATOM 753 O O . GLY A 1 89 ? 0.630 -16.620 1.053 1.00 82.81 89 GLY A O 1
ATOM 754 N N . HIS A 1 90 ? 0.187 -17.479 -0.967 1.00 86.38 90 HIS A N 1
ATOM 755 C CA . HIS A 1 90 ? 1.414 -16.988 -1.577 1.00 86.38 90 HIS A CA 1
ATOM 756 C C . HIS A 1 90 ? 1.324 -15.485 -1.863 1.00 86.38 90 HIS A C 1
ATOM 758 O O . HIS A 1 90 ? 0.257 -14.916 -2.096 1.00 86.38 90 HIS A O 1
ATOM 764 N N . LYS A 1 91 ? 2.484 -14.825 -1.896 1.00 86.38 91 LYS A N 1
ATOM 765 C CA . LYS A 1 91 ? 2.611 -13.420 -2.306 1.00 86.38 91 LYS A CA 1
ATOM 766 C C . LYS A 1 91 ? 2.579 -13.314 -3.834 1.00 86.38 91 LYS A C 1
ATOM 768 O O . LYS A 1 91 ? 3.622 -13.189 -4.474 1.00 86.38 91 LYS A O 1
ATOM 773 N N . LEU A 1 92 ? 1.384 -13.457 -4.400 1.00 91.25 92 LEU A N 1
ATOM 774 C CA . LEU A 1 92 ? 1.144 -13.411 -5.848 1.00 91.25 92 LEU A CA 1
ATOM 775 C C . LEU A 1 92 ? 0.830 -11.998 -6.341 1.00 91.25 92 LEU A C 1
ATOM 777 O O . LEU A 1 92 ? 1.076 -11.694 -7.503 1.00 91.25 92 LEU A O 1
ATOM 781 N N . TRP A 1 93 ? 0.342 -11.141 -5.447 1.00 94.00 93 TRP A N 1
ATOM 782 C CA . TRP A 1 93 ? 0.023 -9.749 -5.723 1.00 94.00 93 TRP A CA 1
ATOM 783 C C . TRP A 1 93 ? 1.047 -8.805 -5.114 1.00 94.00 93 TRP A C 1
ATOM 785 O O . TRP A 1 93 ? 1.455 -8.948 -3.954 1.00 94.00 93 TRP A O 1
ATOM 795 N N . SER A 1 94 ? 1.387 -7.786 -5.883 1.00 93.62 94 SER A N 1
ATOM 796 C CA . SER A 1 94 ? 2.423 -6.825 -5.555 1.00 93.62 94 SER A CA 1
ATOM 797 C C . SER A 1 94 ? 2.004 -5.412 -5.904 1.00 93.62 94 SER A C 1
ATOM 799 O O . SER A 1 94 ? 1.142 -5.218 -6.754 1.00 93.62 94 SER A O 1
ATOM 801 N N . ARG A 1 95 ? 2.604 -4.439 -5.219 1.00 93.38 95 ARG A N 1
ATOM 802 C CA . ARG A 1 95 ? 2.522 -3.042 -5.624 1.00 93.38 95 ARG A CA 1
ATOM 803 C C . ARG A 1 95 ? 3.668 -2.714 -6.571 1.00 93.38 95 ARG A C 1
ATOM 805 O O . ARG A 1 95 ? 4.742 -3.303 -6.430 1.00 93.38 95 ARG A O 1
ATOM 812 N N . LEU A 1 96 ? 3.433 -1.773 -7.471 1.00 94.62 96 LEU A N 1
ATOM 813 C CA . LEU A 1 96 ? 4.452 -1.164 -8.310 1.00 94.62 96 LEU A CA 1
ATOM 814 C C . LEU A 1 96 ? 4.263 0.351 -8.275 1.00 94.62 96 LEU A C 1
ATOM 816 O O . LEU A 1 96 ? 3.211 0.795 -8.706 1.00 94.62 96 LEU A O 1
ATOM 820 N N . THR A 1 97 ? 5.215 1.118 -7.739 1.00 93.12 97 THR A N 1
ATOM 821 C CA . THR A 1 97 ? 5.153 2.597 -7.663 1.00 93.12 97 THR A CA 1
ATOM 822 C C . THR A 1 97 ? 6.303 3.233 -8.436 1.00 93.12 97 THR A C 1
ATOM 824 O O . THR A 1 97 ? 7.392 2.675 -8.470 1.00 93.12 97 THR A O 1
ATOM 827 N N . TYR A 1 98 ? 6.082 4.389 -9.061 1.00 93.62 98 TYR A N 1
ATOM 828 C CA . TYR A 1 98 ? 7.094 5.083 -9.867 1.00 93.62 98 TYR A CA 1
ATOM 829 C C . TYR A 1 98 ? 7.805 6.173 -9.061 1.00 93.62 98 TYR A C 1
ATOM 831 O O . TYR A 1 98 ? 7.129 7.002 -8.452 1.00 93.62 98 TYR A O 1
ATOM 839 N N . CYS A 1 99 ? 9.143 6.159 -9.064 1.00 90.56 99 CYS A N 1
ATOM 840 C CA . CYS A 1 99 ? 10.026 7.131 -8.408 1.00 90.56 99 CYS A CA 1
ATOM 841 C C . CYS A 1 99 ? 9.556 7.553 -7.007 1.00 90.56 99 CYS A C 1
ATOM 843 O O . CYS A 1 99 ? 9.555 8.731 -6.652 1.00 90.56 99 CYS A O 1
ATOM 845 N N . GLY A 1 100 ? 9.100 6.583 -6.213 1.00 85.88 100 GLY A N 1
ATOM 846 C CA . GLY A 1 100 ? 8.484 6.867 -4.929 1.00 85.88 100 GLY A CA 1
ATOM 847 C C . GLY A 1 100 ? 8.027 5.629 -4.175 1.00 85.88 100 GLY A C 1
ATOM 848 O O . GLY A 1 100 ? 7.911 4.526 -4.716 1.00 85.88 100 GLY A O 1
ATOM 849 N N . TRP A 1 101 ? 7.744 5.849 -2.894 1.00 81.19 101 TRP A N 1
ATOM 850 C CA . TRP A 1 101 ? 7.394 4.814 -1.917 1.00 81.19 101 TRP A CA 1
ATOM 851 C C . TRP A 1 101 ? 5.874 4.690 -1.699 1.00 81.19 101 TRP A C 1
ATOM 853 O O . TRP A 1 101 ? 5.397 3.723 -1.099 1.00 81.19 101 TRP A O 1
ATOM 863 N N . ASN A 1 102 ? 5.107 5.641 -2.241 1.00 82.25 102 ASN A N 1
ATOM 864 C CA . ASN A 1 102 ? 3.653 5.727 -2.128 1.00 82.25 102 ASN A CA 1
ATOM 865 C C . ASN A 1 102 ? 2.998 5.874 -3.496 1.00 82.25 102 ASN A C 1
ATOM 867 O O . ASN A 1 102 ? 3.643 6.206 -4.489 1.00 82.25 102 ASN A O 1
ATOM 871 N N . MET A 1 103 ? 1.689 5.642 -3.520 1.00 85.25 103 MET A N 1
ATOM 872 C CA . MET A 1 103 ? 0.858 6.025 -4.652 1.00 85.25 103 MET A CA 1
ATOM 873 C C . MET A 1 103 ? 0.825 7.562 -4.763 1.00 85.25 103 MET A C 1
ATOM 875 O O . MET A 1 103 ? 0.754 8.232 -3.728 1.00 85.25 103 MET A O 1
ATOM 879 N N . PRO A 1 104 ? 0.859 8.136 -5.978 1.00 85.62 104 PRO A N 1
ATOM 880 C CA . PRO A 1 104 ? 0.667 9.569 -6.172 1.00 85.62 104 PRO A CA 1
ATOM 881 C C . PRO A 1 104 ? -0.696 10.041 -5.648 1.00 85.62 104 PRO A C 1
ATOM 883 O O . PRO A 1 104 ? -1.718 9.374 -5.854 1.00 85.62 104 PRO A O 1
ATOM 886 N N . LYS A 1 105 ? -0.712 11.220 -5.012 1.00 79.25 105 LYS A N 1
ATOM 887 C CA . LYS A 1 105 ? -1.925 11.831 -4.431 1.00 79.25 105 LYS A CA 1
ATOM 888 C C . LYS A 1 105 ? -3.009 12.127 -5.470 1.00 79.25 105 LYS A C 1
ATOM 890 O O . LYS A 1 105 ? -4.190 12.151 -5.150 1.00 79.25 105 LYS A O 1
ATOM 895 N N . ASP A 1 106 ? -2.594 12.347 -6.705 1.00 81.06 106 ASP A N 1
ATOM 896 C CA . ASP A 1 106 ? -3.394 12.696 -7.876 1.00 81.06 106 ASP A CA 1
ATOM 897 C C . ASP A 1 106 ? -3.687 11.489 -8.782 1.00 81.06 106 ASP A C 1
ATOM 899 O O . ASP A 1 106 ? -4.221 11.638 -9.880 1.00 81.06 106 ASP A O 1
ATOM 903 N N . SER A 1 107 ? -3.364 10.274 -8.329 1.00 82.12 107 SER A N 1
ATOM 904 C CA . SER A 1 107 ? -3.612 9.064 -9.107 1.00 82.12 107 SER A CA 1
ATOM 905 C C . SER A 1 107 ? -5.106 8.879 -9.434 1.00 82.12 107 SER A C 1
ATOM 907 O O . SER A 1 107 ? -5.933 8.931 -8.518 1.00 82.12 107 SER A O 1
ATOM 909 N N . PRO A 1 108 ? -5.484 8.618 -10.699 1.00 82.62 108 PRO A N 1
ATOM 910 C CA . PRO A 1 108 ? -6.886 8.542 -11.086 1.00 82.62 108 PRO A CA 1
ATOM 911 C C . PRO A 1 108 ? -7.556 7.241 -10.618 1.00 82.62 108 PRO A C 1
ATOM 913 O O . PRO A 1 108 ? -6.989 6.149 -10.688 1.00 82.62 108 PRO A O 1
ATOM 916 N N . ALA A 1 109 ? -8.818 7.346 -10.197 1.00 87.56 109 ALA A N 1
ATOM 917 C CA . ALA A 1 109 ? -9.673 6.203 -9.878 1.00 87.56 109 ALA A CA 1
ATOM 918 C C . ALA A 1 109 ? -10.365 5.678 -11.149 1.00 87.56 109 ALA A C 1
ATOM 920 O O . ALA A 1 109 ? -11.548 5.929 -11.368 1.00 87.56 109 ALA A O 1
ATOM 921 N N . LEU A 1 110 ? -9.623 4.994 -12.026 1.00 93.56 110 LEU A N 1
ATOM 922 C CA . LEU A 1 110 ? -10.204 4.442 -13.256 1.00 93.56 110 LEU A CA 1
ATOM 923 C C . LEU A 1 110 ? -10.748 3.033 -13.025 1.00 93.56 110 LEU A C 1
ATOM 925 O O . LEU A 1 110 ? -10.012 2.123 -12.639 1.00 93.56 110 LEU A O 1
ATOM 929 N N . GLU A 1 111 ? -12.018 2.829 -13.368 1.00 94.75 111 GLU A N 1
ATOM 930 C CA . GLU A 1 111 ? -12.686 1.529 -13.244 1.00 94.75 111 GLU A CA 1
ATOM 931 C C . GLU A 1 111 ? -11.979 0.426 -14.053 1.00 94.75 111 GLU A C 1
ATOM 933 O O . GLU A 1 111 ? -11.928 -0.731 -13.645 1.00 94.75 111 GLU A O 1
ATOM 938 N N . SER A 1 112 ? -11.323 0.778 -15.161 1.00 95.56 112 SER A N 1
ATOM 939 C CA . SER A 1 112 ? -10.521 -0.161 -15.955 1.00 95.56 112 SER A CA 1
ATOM 940 C C . SER A 1 112 ? -9.388 -0.823 -15.151 1.00 95.56 112 SER A C 1
ATOM 942 O O . SER A 1 112 ? -9.058 -1.989 -15.402 1.00 95.56 112 SER A O 1
ATOM 944 N N . HIS A 1 113 ? -8.818 -0.131 -14.156 1.00 94.25 113 HIS A N 1
ATOM 945 C CA . HIS A 1 113 ? -7.800 -0.691 -13.267 1.00 94.25 113 HIS A CA 1
ATOM 946 C C . HIS A 1 113 ? -8.390 -1.728 -12.308 1.00 94.25 113 HIS A C 1
ATOM 948 O O . HIS A 1 113 ? -7.819 -2.812 -12.160 1.00 94.25 113 HIS A O 1
ATOM 954 N N . ARG A 1 114 ? -9.552 -1.437 -11.707 1.00 96.81 114 ARG A N 1
ATOM 955 C CA . ARG A 1 114 ? -10.290 -2.385 -10.859 1.00 96.81 114 ARG A CA 1
ATOM 956 C C . ARG A 1 114 ? -10.732 -3.600 -11.664 1.00 96.81 114 ARG A C 1
ATOM 958 O O . ARG A 1 114 ? -10.445 -4.729 -11.275 1.00 96.81 114 ARG A O 1
ATOM 965 N N . GLN A 1 115 ?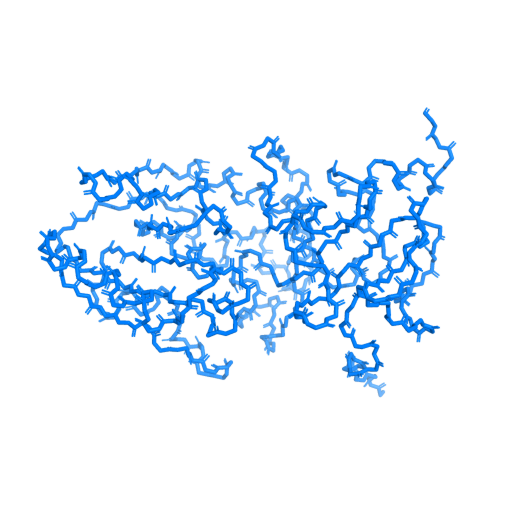 -11.296 -3.392 -12.853 1.00 97.62 115 GLN A N 1
ATOM 966 C CA . GLN A 1 115 ? -11.687 -4.469 -13.761 1.00 97.62 115 GLN A CA 1
ATOM 967 C C . GLN A 1 115 ? -10.520 -5.392 -14.133 1.00 97.62 115 GLN A C 1
ATOM 969 O O . GLN A 1 115 ? -10.714 -6.603 -14.225 1.00 97.62 115 GLN A O 1
ATOM 974 N N . ARG A 1 116 ? -9.301 -4.870 -14.336 1.00 96.94 116 ARG A N 1
ATOM 975 C CA . ARG A 1 116 ? -8.109 -5.705 -14.586 1.00 96.94 116 ARG A CA 1
ATOM 976 C C . ARG A 1 116 ? -7.836 -6.648 -13.413 1.00 96.94 116 ARG A C 1
ATOM 978 O O . ARG A 1 116 ? -7.663 -7.850 -13.629 1.00 96.94 116 ARG A O 1
ATOM 985 N N . VAL A 1 117 ? -7.837 -6.116 -12.192 1.00 97.38 117 VAL A N 1
ATOM 986 C CA . VAL A 1 117 ? -7.635 -6.905 -10.969 1.00 97.38 117 VAL A CA 1
ATOM 987 C C . VAL A 1 117 ? -8.771 -7.916 -10.784 1.00 97.38 117 VAL A C 1
ATOM 989 O O . VAL A 1 117 ? -8.505 -9.102 -10.588 1.00 97.38 117 VAL A O 1
ATOM 992 N N . ASN A 1 118 ? -10.020 -7.487 -10.958 1.00 98.12 118 ASN A N 1
ATOM 993 C CA . ASN A 1 118 ? -11.212 -8.326 -10.855 1.00 98.12 118 ASN A CA 1
ATOM 994 C C . ASN A 1 118 ? -11.210 -9.470 -11.873 1.00 98.12 118 ASN A C 1
ATOM 996 O O . ASN A 1 118 ? -11.434 -10.613 -11.493 1.00 98.12 118 ASN A O 1
ATOM 1000 N N . ARG A 1 119 ? -10.869 -9.224 -13.148 1.00 97.81 119 ARG A N 1
ATOM 1001 C CA . ARG A 1 119 ? -10.743 -10.288 -14.166 1.00 97.81 119 ARG A CA 1
ATOM 1002 C C . ARG A 1 119 ? -9.740 -11.357 -13.742 1.00 97.81 119 ARG A C 1
ATOM 1004 O O . ARG A 1 119 ? -9.983 -12.551 -13.926 1.00 97.81 119 ARG A O 1
ATOM 1011 N N . LYS A 1 120 ? -8.612 -10.937 -13.166 1.00 96.44 120 LYS A N 1
ATOM 1012 C CA . LYS A 1 120 ? -7.586 -11.856 -12.680 1.00 96.44 120 LYS A CA 1
ATOM 1013 C C . LYS A 1 120 ? -8.072 -12.626 -11.449 1.00 96.44 120 LYS A C 1
ATOM 1015 O O . LYS A 1 120 ? -7.962 -13.847 -11.446 1.00 96.44 120 LYS A O 1
ATOM 1020 N N . LEU A 1 121 ? -8.685 -11.969 -10.464 1.00 96.88 121 LEU A N 1
ATOM 1021 C CA . LEU A 1 121 ? -9.296 -12.637 -9.304 1.00 96.88 121 LEU A CA 1
ATOM 1022 C C . LEU A 1 121 ? -10.396 -13.624 -9.708 1.00 96.88 121 LEU A C 1
ATOM 1024 O O . LEU A 1 121 ? -10.422 -14.748 -9.209 1.00 96.88 121 LEU A O 1
ATOM 1028 N N . HIS A 1 122 ? -11.258 -13.246 -10.647 1.00 97.81 122 HIS A N 1
ATOM 1029 C CA . HIS A 1 122 ? -12.321 -14.089 -11.182 1.00 97.81 122 HIS A CA 1
ATOM 1030 C C . HIS A 1 122 ? -11.756 -15.351 -11.833 1.00 97.81 122 HIS A C 1
ATOM 1032 O O . HIS A 1 122 ? -12.183 -16.460 -11.514 1.00 97.81 122 HIS A O 1
ATOM 1038 N N . LYS A 1 123 ? -10.721 -15.206 -12.669 1.00 96.69 123 LYS A N 1
ATOM 1039 C CA . LYS A 1 123 ? -10.025 -16.343 -13.282 1.00 96.69 123 LYS A CA 1
ATOM 1040 C C . LYS A 1 123 ? -9.395 -17.266 -12.233 1.00 96.69 123 LYS A C 1
ATOM 1042 O O . LYS A 1 123 ? -9.656 -18.465 -12.248 1.00 96.69 123 LYS A O 1
ATOM 1047 N N . GLU A 1 124 ? -8.592 -16.724 -11.316 1.00 94.69 124 GLU A N 1
ATOM 1048 C CA . GLU A 1 124 ? -7.862 -17.529 -10.319 1.00 94.69 124 GLU A CA 1
ATOM 1049 C C . GLU A 1 124 ? -8.799 -18.172 -9.277 1.00 94.69 124 GLU A C 1
ATOM 1051 O O . GLU A 1 124 ? -8.484 -19.218 -8.711 1.00 94.69 124 GLU A O 1
ATOM 1056 N N . SER A 1 125 ? -9.979 -17.587 -9.046 1.00 96.00 125 SER A N 1
ATOM 1057 C CA . SER A 1 125 ? -11.009 -18.127 -8.149 1.00 96.00 125 SER A CA 1
ATOM 1058 C C . SER A 1 125 ? -11.996 -19.093 -8.813 1.00 96.00 125 SER A C 1
ATOM 1060 O O . SER A 1 125 ? -12.892 -19.588 -8.125 1.00 96.00 125 SER A O 1
ATOM 1062 N N . MET A 1 126 ? -11.848 -19.383 -10.114 1.00 96.38 126 MET A N 1
ATOM 1063 C CA . MET A 1 126 ? -12.816 -20.155 -10.916 1.00 96.38 126 MET A CA 1
ATOM 1064 C C . MET A 1 126 ? -14.229 -19.553 -10.867 1.00 96.38 126 MET A C 1
ATOM 1066 O O . MET A 1 126 ? -15.224 -20.253 -10.696 1.00 96.38 126 MET A O 1
ATOM 1070 N N . GLY A 1 127 ? -14.299 -18.230 -10.963 1.00 96.50 127 GLY A N 1
ATOM 1071 C CA . GLY A 1 127 ? -15.532 -17.463 -11.054 1.00 96.50 127 GLY A CA 1
ATOM 1072 C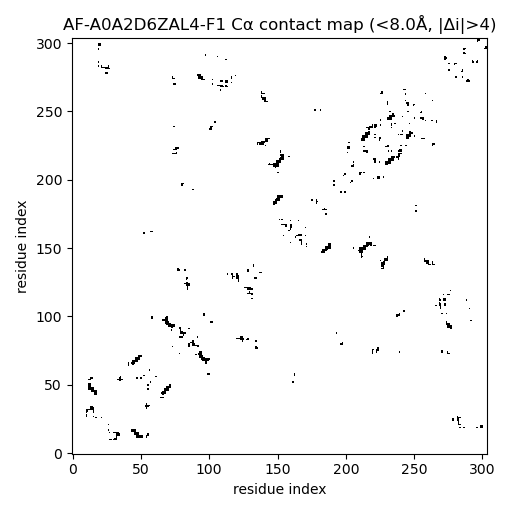 C . GLY A 1 127 ? -16.186 -17.082 -9.725 1.00 96.50 127 GLY A C 1
ATOM 1073 O O . GLY A 1 127 ? -17.215 -16.409 -9.733 1.00 96.50 127 GLY A O 1
ATOM 1074 N N . LYS A 1 128 ? -15.605 -17.490 -8.589 1.00 96.50 128 LYS A N 1
ATOM 1075 C CA . LYS A 1 128 ? -16.189 -17.266 -7.255 1.00 96.50 128 LYS A CA 1
ATOM 1076 C C . LYS A 1 128 ? -16.093 -15.826 -6.767 1.00 96.50 128 LYS A C 1
ATOM 1078 O O . LYS A 1 128 ? -16.955 -15.423 -6.005 1.00 96.50 128 LYS A O 1
ATOM 1083 N N . ILE A 1 129 ? -15.048 -15.107 -7.167 1.00 97.19 129 ILE A N 1
ATOM 1084 C CA . ILE A 1 129 ? -14.836 -13.703 -6.808 1.00 97.19 129 ILE A CA 1
ATOM 1085 C C . ILE A 1 129 ? -15.113 -12.866 -8.052 1.00 97.19 129 ILE A C 1
ATOM 1087 O O . ILE A 1 129 ? -14.501 -13.116 -9.096 1.00 97.19 129 ILE A O 1
ATOM 1091 N N . LYS A 1 130 ? -16.038 -11.907 -7.981 1.00 96.88 130 LYS A N 1
ATOM 1092 C CA . LYS A 1 130 ? -16.323 -10.995 -9.106 1.00 96.88 130 LYS A CA 1
ATOM 1093 C C . LYS A 1 130 ? -15.727 -9.618 -8.877 1.00 96.88 130 LYS A C 1
ATOM 1095 O O . LYS A 1 130 ? -15.231 -9.018 -9.828 1.00 96.88 130 LYS A O 1
ATOM 1100 N N . ASP A 1 131 ? -15.722 -9.173 -7.630 1.00 97.56 131 ASP A N 1
ATOM 1101 C CA . ASP A 1 131 ? -15.115 -7.921 -7.215 1.00 97.56 131 ASP A CA 1
ATOM 1102 C C . ASP A 1 131 ? -14.056 -8.110 -6.122 1.00 97.56 131 ASP A C 1
ATOM 1104 O O . ASP A 1 131 ? -14.187 -8.959 -5.243 1.00 97.56 131 ASP A O 1
ATOM 1108 N N . ILE A 1 132 ? -12.990 -7.308 -6.164 1.00 96.94 132 ILE A N 1
ATOM 1109 C CA . ILE A 1 132 ? -11.922 -7.328 -5.161 1.00 96.94 132 ILE A CA 1
ATOM 1110 C C . ILE A 1 132 ? -12.449 -7.104 -3.739 1.00 96.94 132 ILE A C 1
ATOM 1112 O O . ILE A 1 132 ? -11.924 -7.716 -2.810 1.00 96.94 132 ILE A O 1
ATOM 1116 N N . ALA A 1 133 ? -13.494 -6.291 -3.564 1.00 96.44 133 ALA A N 1
ATOM 1117 C CA . ALA A 1 133 ? -14.056 -5.987 -2.256 1.00 96.44 133 ALA A CA 1
ATOM 1118 C C . ALA A 1 133 ? -14.772 -7.179 -1.607 1.00 96.44 133 ALA A C 1
ATOM 1120 O O . ALA A 1 133 ? -14.908 -7.216 -0.385 1.00 96.44 133 ALA A O 1
ATOM 1121 N N . GLU A 1 134 ? -15.141 -8.206 -2.380 1.00 95.75 134 GLU A N 1
ATOM 1122 C CA . GLU A 1 134 ? -15.657 -9.473 -1.841 1.00 95.75 134 GLU A CA 1
ATOM 1123 C C . GLU A 1 134 ? -14.613 -10.210 -0.990 1.00 95.75 134 GLU A C 1
ATOM 1125 O O . GLU A 1 134 ? -14.961 -11.087 -0.207 1.00 95.75 134 GLU A O 1
ATOM 1130 N N . LEU A 1 135 ? -13.324 -9.860 -1.100 1.00 93.38 135 LEU A N 1
ATOM 1131 C CA . LEU A 1 135 ? -12.292 -10.405 -0.216 1.00 93.38 135 LEU A CA 1
ATOM 1132 C C . LEU A 1 135 ? -12.466 -9.968 1.248 1.00 93.38 135 LEU A C 1
ATOM 1134 O O . LEU A 1 135 ? -11.882 -10.610 2.119 1.00 93.38 135 LEU A O 1
ATOM 1138 N N . TRP A 1 136 ? -13.222 -8.898 1.508 1.00 92.50 136 TRP A N 1
ATOM 1139 C CA . TRP A 1 136 ? -13.455 -8.324 2.839 1.00 92.50 136 TRP A CA 1
ATOM 1140 C C . TRP A 1 136 ? -14.918 -7.919 3.085 1.00 92.50 136 TRP A C 1
ATOM 1142 O O . TRP A 1 136 ? -15.191 -7.116 3.975 1.00 92.50 136 TRP A O 1
ATOM 1152 N N . ASP A 1 137 ? -15.853 -8.490 2.322 1.00 92.44 137 ASP A N 1
ATOM 1153 C CA . ASP A 1 137 ? -17.301 -8.254 2.423 1.00 92.44 137 ASP A CA 1
ATOM 1154 C C . ASP A 1 137 ? -17.739 -6.790 2.204 1.00 92.44 137 ASP A C 1
ATOM 1156 O O . ASP A 1 137 ? -18.656 -6.299 2.868 1.00 92.44 137 ASP A O 1
ATOM 1160 N N . GLY A 1 138 ? -17.099 -6.101 1.254 1.00 94.00 138 GLY A N 1
ATOM 1161 C CA . GLY A 1 138 ? -17.464 -4.741 0.848 1.00 94.00 138 GLY A CA 1
ATOM 1162 C C . GLY A 1 138 ? -16.820 -3.638 1.692 1.00 94.00 138 GLY A C 1
ATOM 1163 O O . GLY A 1 138 ? -16.397 -3.848 2.830 1.00 94.00 138 GLY A O 1
ATOM 1164 N N . CYS A 1 139 ? -16.718 -2.442 1.111 1.00 96.44 139 CYS A N 1
ATOM 1165 C CA . CYS A 1 139 ? -16.228 -1.261 1.818 1.00 96.44 139 CYS A CA 1
ATOM 1166 C C . CYS A 1 139 ? -17.268 -0.801 2.850 1.00 96.44 139 CYS A C 1
ATOM 1168 O O . CYS A 1 139 ? -18.468 -0.901 2.613 1.00 96.44 139 CYS A O 1
ATOM 1170 N N . ARG A 1 140 ? -16.826 -0.301 4.006 1.00 97.06 140 ARG A N 1
ATOM 1171 C CA . ARG A 1 140 ? -17.724 0.206 5.057 1.00 97.06 140 ARG A CA 1
ATOM 1172 C C . ARG A 1 140 ? -17.332 1.618 5.465 1.00 97.06 140 ARG A C 1
ATOM 1174 O O . ARG A 1 140 ? -16.135 1.896 5.503 1.00 97.06 140 ARG A O 1
ATOM 1181 N N . PRO A 1 141 ? -18.294 2.491 5.814 1.00 97.81 141 PRO A N 1
ATOM 1182 C CA . PRO A 1 141 ? -17.969 3.806 6.345 1.00 97.81 141 PRO A CA 1
ATOM 1183 C C . PRO A 1 141 ? -17.177 3.679 7.648 1.00 97.81 141 PRO A C 1
ATOM 1185 O O . PRO A 1 141 ? -17.285 2.689 8.378 1.00 97.81 141 PRO A O 1
ATOM 1188 N N . THR A 1 142 ? -16.396 4.710 7.946 1.00 98.12 142 THR A N 1
ATOM 1189 C CA . THR A 1 142 ? -15.636 4.788 9.193 1.00 98.12 142 THR A CA 1
ATOM 1190 C C . THR A 1 142 ? -16.597 4.784 10.386 1.00 98.12 142 THR A C 1
ATOM 1192 O O . THR A 1 142 ? -17.587 5.513 10.421 1.00 98.12 142 THR A O 1
ATOM 1195 N N . MET A 1 143 ? -16.334 3.909 11.353 1.00 96.62 143 MET A N 1
ATOM 1196 C CA . MET A 1 143 ? -17.123 3.762 12.570 1.00 96.62 143 MET A CA 1
ATOM 1197 C C . MET A 1 143 ? -16.704 4.802 13.621 1.00 96.62 143 MET A C 1
ATOM 1199 O O . MET A 1 143 ? -15.536 5.184 13.684 1.00 96.62 143 MET A O 1
ATOM 1203 N N . PRO A 1 144 ? -17.611 5.247 14.505 1.00 95.44 144 PRO A N 1
ATOM 1204 C CA . PRO A 1 144 ? -17.244 6.137 15.602 1.00 95.44 144 PRO A CA 1
ATOM 1205 C C . PRO A 1 144 ? -16.418 5.407 16.674 1.00 95.44 144 PRO A C 1
ATOM 1207 O O . PRO A 1 144 ? -16.665 4.237 16.971 1.00 95.44 144 PRO A O 1
ATOM 1210 N N . ILE A 1 145 ? -15.497 6.128 17.319 1.00 96.12 145 ILE A N 1
ATOM 1211 C CA . ILE A 1 145 ? -14.755 5.648 18.498 1.00 96.12 145 ILE A CA 1
ATOM 1212 C C . ILE A 1 145 ? -15.646 5.771 19.736 1.00 96.12 145 ILE A C 1
ATOM 1214 O O . ILE A 1 145 ? -16.273 6.811 19.935 1.00 96.12 145 ILE A O 1
ATOM 1218 N N . ARG A 1 146 ? -15.693 4.736 20.585 1.00 93.19 146 ARG A N 1
ATOM 1219 C CA . ARG A 1 146 ? -16.575 4.691 21.768 1.00 93.19 146 ARG A CA 1
ATOM 1220 C C . ARG A 1 146 ? -15.810 4.534 23.084 1.00 93.19 146 ARG A C 1
ATOM 1222 O O . ARG A 1 146 ? -16.089 5.236 24.046 1.00 93.19 146 ARG A O 1
ATOM 1229 N N . ARG A 1 147 ? -14.844 3.622 23.121 1.00 94.25 147 ARG A N 1
ATOM 1230 C CA . ARG A 1 147 ? -14.078 3.159 24.284 1.00 94.25 147 ARG A CA 1
ATOM 1231 C C . ARG A 1 147 ? -12.686 3.773 24.398 1.00 94.25 147 ARG A C 1
ATOM 1233 O O . ARG A 1 147 ? -12.056 3.611 25.435 1.00 94.25 147 ARG A O 1
ATOM 1240 N N . LYS A 1 148 ? -12.181 4.420 23.338 1.00 96.69 148 LYS A N 1
ATOM 1241 C CA . LYS A 1 148 ? -10.777 4.868 23.239 1.00 96.69 148 LYS A CA 1
ATOM 1242 C C . LYS A 1 148 ? -9.773 3.725 23.492 1.00 96.69 148 LYS A C 1
ATOM 1244 O O . LYS A 1 148 ? -8.826 3.866 24.259 1.00 96.69 148 LYS A O 1
ATOM 1249 N N . HIS A 1 149 ? -9.978 2.580 22.843 1.00 98.38 149 HIS A N 1
ATOM 1250 C CA . HIS A 1 149 ? -9.063 1.437 22.913 1.00 98.38 149 HIS A CA 1
ATOM 1251 C C . HIS A 1 149 ? -8.359 1.249 21.563 1.00 98.38 149 HIS A C 1
ATOM 1253 O O . HIS A 1 149 ? -9.018 1.018 20.547 1.00 98.38 149 HIS A O 1
ATOM 1259 N N . ALA A 1 150 ? -7.033 1.385 21.536 1.00 98.56 150 ALA A N 1
ATOM 1260 C CA . ALA A 1 150 ? -6.233 1.395 20.314 1.00 98.56 150 ALA A CA 1
ATOM 1261 C C . ALA A 1 150 ? -5.416 0.110 20.102 1.00 98.56 150 ALA A C 1
ATOM 1263 O O . ALA A 1 150 ? -4.751 -0.377 21.015 1.00 98.56 150 ALA A O 1
ATOM 1264 N N . LEU A 1 151 ? -5.386 -0.397 18.869 1.00 98.38 151 LEU A N 1
ATOM 1265 C CA . LEU A 1 151 ? -4.422 -1.414 18.449 1.00 98.38 151 LEU A CA 1
ATOM 1266 C C . LEU A 1 151 ? -3.243 -0.748 17.741 1.00 98.38 151 LEU A C 1
ATOM 1268 O O . LEU A 1 151 ? -3.397 -0.143 16.679 1.00 98.38 151 LEU A O 1
ATOM 1272 N N . ILE A 1 152 ? -2.044 -0.907 18.285 1.00 98.31 152 ILE A N 1
ATOM 1273 C CA . ILE A 1 152 ? -0.806 -0.419 17.681 1.00 98.31 152 ILE A CA 1
ATOM 1274 C C . ILE A 1 152 ? -0.244 -1.507 16.765 1.00 98.31 152 ILE A C 1
ATOM 1276 O O . ILE A 1 152 ? 0.105 -2.601 17.211 1.00 98.31 152 ILE A O 1
ATOM 1280 N N . VAL A 1 153 ? -0.110 -1.199 15.475 1.00 96.31 153 VAL A N 1
ATOM 1281 C CA . VAL A 1 153 ? 0.482 -2.087 14.467 1.00 96.31 153 VAL A CA 1
ATOM 1282 C C . VAL A 1 153 ? 1.783 -1.482 13.953 1.00 96.31 153 VAL A C 1
ATOM 1284 O O . VAL A 1 153 ? 1.819 -0.700 12.997 1.00 96.31 153 VAL A O 1
ATOM 1287 N N . ALA A 1 154 ? 2.882 -1.878 14.591 1.00 93.25 154 ALA A N 1
ATOM 1288 C CA . ALA A 1 154 ? 4.216 -1.438 14.216 1.00 93.25 154 ALA A CA 1
ATOM 1289 C C . ALA A 1 154 ? 4.668 -2.035 12.871 1.00 93.25 154 ALA A C 1
ATOM 1291 O O . ALA A 1 154 ? 4.318 -3.159 12.490 1.00 93.25 154 ALA A O 1
ATOM 1292 N N . SER A 1 155 ? 5.509 -1.286 12.158 1.00 91.06 155 SER A N 1
ATOM 1293 C CA . SER A 1 155 ? 6.281 -1.835 11.041 1.00 91.06 155 SER A CA 1
ATOM 1294 C C . SER A 1 155 ? 7.486 -2.628 11.576 1.00 91.06 155 SER A C 1
ATOM 1296 O O . SER A 1 155 ? 7.750 -2.607 12.771 1.00 91.06 155 SER A O 1
ATOM 1298 N N . SER A 1 156 ? 8.229 -3.370 10.749 1.00 88.75 156 SER A N 1
ATOM 1299 C CA . SER A 1 156 ? 9.377 -4.162 11.250 1.00 88.75 156 SER A CA 1
ATOM 1300 C C . SER A 1 156 ? 10.486 -3.291 11.862 1.00 88.75 156 SER A C 1
ATOM 1302 O O . SER A 1 156 ? 10.707 -2.197 11.352 1.00 88.75 156 SER A O 1
ATOM 1304 N N . HIS A 1 157 ? 11.272 -3.808 12.821 1.00 88.94 157 HIS A N 1
ATOM 1305 C CA . HIS A 1 157 ? 12.443 -3.100 13.386 1.00 88.94 157 HIS A CA 1
ATOM 1306 C C . HIS A 1 157 ? 13.369 -2.506 12.314 1.00 88.94 157 HIS A C 1
ATOM 1308 O O . HIS A 1 157 ? 13.778 -1.353 12.413 1.00 88.94 157 HIS A O 1
ATOM 1314 N N . ARG A 1 158 ? 13.639 -3.265 11.240 1.00 85.75 158 ARG A N 1
ATOM 1315 C CA . ARG A 1 158 ? 14.427 -2.795 10.087 1.00 85.75 158 ARG A CA 1
ATOM 1316 C C . ARG A 1 158 ? 13.848 -1.517 9.481 1.00 85.75 158 ARG A C 1
ATOM 1318 O O . ARG A 1 158 ? 14.590 -0.610 9.155 1.00 85.75 158 ARG A O 1
ATOM 1325 N N . ASN A 1 159 ? 12.532 -1.438 9.334 1.00 87.19 159 ASN A N 1
ATOM 1326 C CA . ASN A 1 159 ? 11.884 -0.288 8.717 1.00 87.19 159 ASN A CA 1
ATOM 1327 C C . ASN A 1 159 ? 12.049 0.971 9.583 1.00 87.19 159 ASN A C 1
ATOM 1329 O O . ASN A 1 159 ? 12.418 2.018 9.068 1.00 87.19 159 ASN A O 1
ATOM 1333 N N . HIS A 1 160 ? 11.878 0.840 10.904 1.00 89.69 160 HIS A N 1
ATOM 1334 C CA . HIS A 1 160 ? 12.142 1.919 11.864 1.00 89.69 160 HIS A CA 1
ATOM 1335 C C . HIS A 1 160 ? 13.579 2.441 11.761 1.00 89.69 160 HIS A C 1
ATOM 1337 O O . HIS A 1 160 ? 13.782 3.635 11.532 1.00 89.69 160 HIS A O 1
ATOM 1343 N N . ARG A 1 161 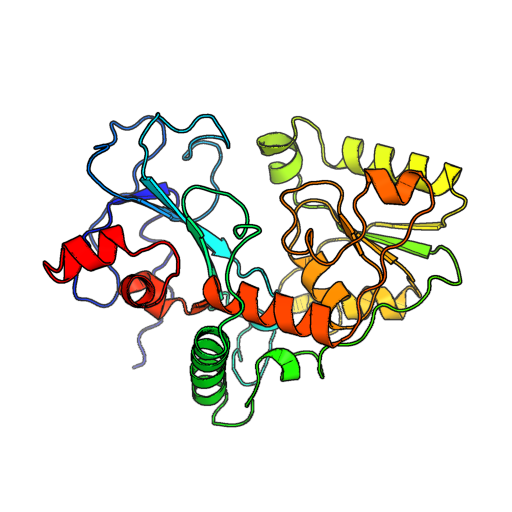? 14.563 1.538 11.811 1.00 88.19 161 ARG A N 1
ATOM 1344 C CA . ARG A 1 161 ? 15.980 1.908 11.738 1.00 88.19 161 ARG A CA 1
ATOM 1345 C C . ARG A 1 161 ? 16.344 2.596 10.421 1.00 88.19 161 ARG A C 1
ATOM 1347 O O . ARG A 1 161 ? 17.062 3.585 10.419 1.00 88.19 161 ARG A O 1
ATOM 1354 N N . GLU A 1 162 ? 15.874 2.055 9.302 1.00 81.44 162 GLU A N 1
ATOM 1355 C CA . GLU A 1 162 ? 16.417 2.379 7.977 1.00 81.44 162 GLU A CA 1
ATOM 1356 C C . GLU A 1 162 ? 15.701 3.528 7.268 1.00 81.44 162 GLU A C 1
ATOM 1358 O O . GLU A 1 162 ? 16.296 4.119 6.368 1.00 81.44 162 GLU A O 1
ATOM 1363 N N . PHE A 1 163 ? 14.449 3.812 7.645 1.00 82.62 163 PHE A N 1
ATOM 1364 C CA . PHE A 1 163 ? 13.617 4.858 7.035 1.00 82.62 163 PHE A CA 1
ATOM 1365 C C . PHE A 1 163 ? 13.276 5.999 7.992 1.00 82.62 163 PHE A C 1
ATOM 1367 O O . PHE A 1 163 ? 12.923 7.079 7.531 1.00 82.62 163 PHE A O 1
ATOM 1374 N N . TYR A 1 164 ? 13.351 5.770 9.306 1.00 87.00 164 TYR A N 1
ATOM 1375 C CA . TYR A 1 164 ? 12.870 6.733 10.301 1.00 87.00 164 TYR A CA 1
ATOM 1376 C C . TYR A 1 164 ? 13.911 7.101 11.360 1.00 87.00 164 TYR A C 1
ATOM 1378 O O . TYR A 1 164 ? 13.584 7.862 12.265 1.00 87.00 164 TYR A O 1
ATOM 1386 N N . GLY A 1 165 ? 15.135 6.564 11.278 1.00 88.00 165 GLY A N 1
ATOM 1387 C CA . GLY A 1 165 ? 16.238 6.932 12.173 1.00 88.00 165 GLY A CA 1
ATOM 1388 C C . GLY A 1 165 ? 15.977 6.659 13.659 1.00 88.00 165 GLY A C 1
ATOM 1389 O O . GLY A 1 165 ? 16.604 7.282 14.508 1.00 88.00 165 GLY A O 1
ATOM 1390 N N . GLN A 1 166 ? 15.054 5.750 13.981 1.00 94.25 166 GLN A N 1
ATOM 1391 C CA . GLN A 1 166 ? 14.667 5.401 15.352 1.00 94.25 166 GLN A CA 1
ATOM 1392 C C . GLN A 1 166 ? 14.459 3.892 15.484 1.00 94.25 166 GLN A C 1
ATOM 1394 O O . GLN A 1 166 ? 14.311 3.188 14.483 1.00 94.25 166 GLN A O 1
ATOM 1399 N N . THR A 1 167 ? 14.420 3.366 16.705 1.00 95.44 167 THR A N 1
ATOM 1400 C CA . THR A 1 167 ? 14.050 1.963 16.928 1.00 95.44 167 THR A CA 1
ATOM 1401 C C . THR A 1 167 ? 12.530 1.781 16.953 1.00 95.44 167 THR A C 1
ATOM 1403 O O . THR A 1 167 ? 11.760 2.739 17.058 1.00 95.44 167 THR A O 1
ATOM 1406 N N . GLN A 1 168 ? 12.070 0.532 16.828 1.00 95.31 168 GLN A N 1
ATOM 1407 C CA . GLN A 1 168 ? 10.640 0.232 16.934 1.00 95.31 168 GLN A CA 1
ATOM 1408 C C . GLN A 1 168 ? 10.127 0.524 18.351 1.00 95.31 168 GLN A C 1
ATOM 1410 O O . GLN A 1 168 ? 9.020 1.019 18.512 1.00 95.31 168 GLN A O 1
ATOM 1415 N N . GLU A 1 169 ? 10.942 0.246 19.364 1.00 96.38 169 GLU A N 1
ATOM 1416 C CA . GLU A 1 169 ? 10.636 0.428 20.782 1.00 96.38 169 GLU A CA 1
ATOM 1417 C C . GLU A 1 169 ? 10.514 1.911 21.130 1.00 96.38 169 GLU A C 1
ATOM 1419 O O . GLU A 1 169 ? 9.563 2.296 21.801 1.00 96.38 169 GLU A O 1
ATOM 1424 N N . GLN A 1 170 ? 11.422 2.748 20.613 1.00 97.44 170 GLN A N 1
ATOM 1425 C CA . GLN A 1 170 ? 11.330 4.206 20.739 1.00 97.44 170 GLN A CA 1
ATOM 1426 C C . GLN A 1 170 ? 10.028 4.731 20.129 1.00 97.44 170 GLN A C 1
ATOM 1428 O O . GLN A 1 170 ? 9.319 5.509 20.765 1.00 97.44 170 GLN A O 1
ATOM 1433 N N . TRP A 1 171 ? 9.678 4.254 18.929 1.00 97.25 171 TRP A N 1
ATOM 1434 C CA . TRP A 1 171 ? 8.424 4.633 18.285 1.00 97.25 171 TRP A CA 1
ATOM 1435 C C . TRP A 1 171 ? 7.208 4.181 19.101 1.00 97.25 171 TRP A C 1
ATOM 1437 O O . TRP A 1 171 ? 6.349 5.006 19.397 1.00 97.25 171 TRP A O 1
ATOM 1447 N N . ILE A 1 172 ? 7.145 2.906 19.511 1.00 97.88 172 ILE A N 1
ATOM 1448 C CA . ILE A 1 172 ? 6.046 2.375 20.334 1.00 97.88 172 ILE A CA 1
ATOM 1449 C C . ILE A 1 172 ? 5.914 3.198 21.614 1.00 97.88 172 ILE A C 1
ATOM 1451 O O . ILE A 1 172 ? 4.815 3.652 21.905 1.00 97.88 172 ILE A O 1
ATOM 1455 N N . SER A 1 173 ? 7.018 3.447 22.322 1.00 98.12 173 SER A N 1
ATOM 1456 C CA . SER A 1 173 ? 7.019 4.234 23.556 1.00 98.12 173 SER A CA 1
ATOM 1457 C C . SER A 1 173 ? 6.465 5.644 23.344 1.00 98.12 173 SER A C 1
ATOM 1459 O O . SER A 1 173 ? 5.698 6.120 24.173 1.00 98.12 173 SER A O 1
ATOM 1461 N N . GLY A 1 174 ? 6.816 6.312 22.240 1.00 97.81 174 GLY A N 1
ATOM 1462 C CA . GLY A 1 174 ? 6.270 7.631 21.918 1.00 97.81 174 GLY A CA 1
ATOM 1463 C C . GLY A 1 174 ? 4.760 7.599 21.662 1.00 97.81 174 GLY A C 1
ATOM 1464 O O . GLY A 1 174 ? 4.031 8.463 22.148 1.00 97.81 174 GLY A O 1
ATOM 1465 N N . ILE A 1 175 ? 4.278 6.581 20.942 1.00 98.31 175 ILE A N 1
ATOM 1466 C CA . ILE A 1 175 ? 2.845 6.394 20.682 1.00 98.31 175 ILE A CA 1
ATOM 1467 C C . ILE A 1 175 ? 2.086 6.108 21.977 1.00 98.31 175 ILE A C 1
ATOM 1469 O O . ILE A 1 175 ? 1.057 6.733 22.220 1.00 98.31 175 ILE A O 1
ATOM 1473 N N . THR A 1 176 ? 2.577 5.193 22.810 1.00 98.50 176 THR A N 1
ATOM 1474 C CA . THR A 1 176 ? 1.890 4.789 24.040 1.00 98.50 176 THR A CA 1
ATOM 1475 C C . THR A 1 176 ? 1.790 5.932 25.040 1.00 98.50 176 THR A C 1
ATOM 1477 O O . THR A 1 176 ? 0.696 6.205 25.517 1.00 98.50 176 THR A O 1
ATOM 1480 N N . THR A 1 177 ? 2.874 6.690 25.247 1.00 98.44 177 THR A N 1
ATOM 1481 C CA . THR A 1 177 ? 2.854 7.886 26.105 1.00 98.44 177 THR A CA 1
ATOM 1482 C C . THR A 1 177 ? 1.812 8.900 25.633 1.00 98.44 177 THR A C 1
ATOM 1484 O O . THR A 1 177 ? 1.076 9.470 26.436 1.00 98.44 177 THR A O 1
ATOM 1487 N N . GLN A 1 178 ? 1.713 9.130 24.320 1.00 98.44 178 GLN A N 1
ATOM 1488 C CA . GLN A 1 178 ? 0.720 10.056 23.782 1.00 98.44 178 GLN A CA 1
ATOM 1489 C C . GLN A 1 178 ? -0.715 9.537 23.957 1.00 98.44 178 GLN A C 1
ATOM 1491 O O . GLN A 1 178 ? -1.617 10.323 24.237 1.00 98.44 178 GLN A O 1
ATOM 1496 N N . LEU A 1 179 ? -0.937 8.231 23.806 1.00 98.44 179 LEU A N 1
ATOM 1497 C CA . LEU A 1 179 ? -2.247 7.621 24.027 1.00 98.44 179 LEU A CA 1
ATOM 1498 C C . LEU A 1 179 ? -2.686 7.722 25.485 1.00 98.44 179 LEU A C 1
ATOM 1500 O O . LEU A 1 179 ? -3.826 8.120 25.726 1.00 98.44 179 LEU A O 1
ATOM 1504 N N . ASP A 1 180 ? -1.783 7.460 26.431 1.00 98.31 180 ASP A N 1
ATOM 1505 C CA . ASP A 1 180 ? -2.043 7.634 27.862 1.00 98.31 180 ASP A CA 1
ATOM 1506 C C . ASP A 1 180 ? -2.474 9.075 28.167 1.00 98.31 180 ASP A C 1
ATOM 1508 O O . ASP A 1 180 ? -3.516 9.300 28.785 1.00 98.31 180 ASP A O 1
ATOM 1512 N N . ASN A 1 1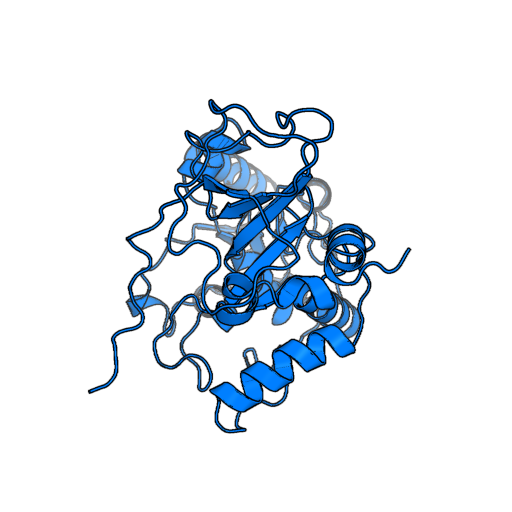81 ? -1.749 10.064 27.629 1.00 97.88 181 ASN A N 1
ATOM 1513 C CA . ASN A 1 181 ? -2.085 11.486 27.777 1.00 97.88 181 ASN A CA 1
ATOM 1514 C C . ASN A 1 181 ? -3.472 11.843 27.210 1.00 97.88 181 ASN A C 1
ATOM 1516 O O . ASN A 1 181 ? -4.121 12.775 27.681 1.00 97.88 181 ASN A O 1
ATOM 1520 N N . MET A 1 182 ? -3.938 11.113 26.195 1.00 97.50 182 MET A N 1
ATOM 1521 C CA . MET A 1 182 ? -5.249 11.305 25.562 1.00 97.50 182 MET A CA 1
ATOM 1522 C C . MET A 1 182 ? -6.366 10.458 26.207 1.00 97.50 182 MET A C 1
ATOM 1524 O O . MET A 1 182 ? -7.528 10.513 25.765 1.00 97.50 182 MET A O 1
ATOM 1528 N N . GLY A 1 183 ? -6.029 9.674 27.238 1.00 97.75 183 GLY A N 1
ATOM 1529 C CA . GLY A 1 183 ? -6.932 8.763 27.937 1.00 97.75 183 GLY A CA 1
ATOM 1530 C C . GLY A 1 183 ? -7.328 7.541 27.106 1.00 97.75 183 GLY A C 1
ATOM 1531 O O . GLY A 1 183 ? -8.469 7.089 27.203 1.00 97.75 183 GLY A O 1
ATOM 1532 N N . TYR A 1 184 ? -6.438 7.058 26.238 1.00 98.50 184 TYR A N 1
ATOM 1533 C CA . TYR A 1 184 ? -6.622 5.817 25.490 1.00 98.50 184 TYR A CA 1
ATOM 1534 C C . TYR A 1 184 ? -5.991 4.640 26.232 1.00 98.50 184 TYR A C 1
ATOM 1536 O O . TYR A 1 184 ? -4.890 4.744 26.757 1.00 98.50 184 TYR A O 1
ATOM 1544 N N . THR A 1 185 ? -6.654 3.487 26.188 1.00 98.44 185 THR A N 1
ATOM 1545 C CA . THR A 1 185 ? -6.004 2.196 26.458 1.00 98.44 185 THR A CA 1
ATOM 1546 C C . THR A 1 185 ? -5.453 1.630 25.153 1.00 98.44 185 THR A C 1
ATOM 1548 O O . THR A 1 185 ? -5.909 2.006 24.066 1.00 98.44 185 THR A O 1
ATOM 1551 N N . TYR A 1 186 ? -4.469 0.732 25.216 1.00 98.44 186 TYR A N 1
ATOM 1552 C CA . TYR A 1 186 ? -3.875 0.185 24.000 1.00 98.44 186 TYR A CA 1
ATOM 1553 C C . TYR A 1 186 ? -3.323 -1.232 24.146 1.00 98.44 186 TYR A C 1
ATOM 1555 O O . TYR A 1 186 ? -2.934 -1.682 25.221 1.00 98.44 186 TYR A O 1
ATOM 1563 N N . GLY A 1 187 ? -3.222 -1.912 23.005 1.00 98.06 187 GLY A N 1
ATOM 1564 C CA . GLY A 1 187 ? -2.439 -3.130 22.833 1.00 98.06 187 GLY A CA 1
ATOM 1565 C C . GLY A 1 187 ? -1.452 -2.984 21.680 1.00 98.06 187 GLY A C 1
ATOM 1566 O O . GLY A 1 187 ? -1.712 -2.273 20.711 1.00 98.06 187 GLY A O 1
ATOM 1567 N N . VAL A 1 188 ? -0.317 -3.677 21.760 1.00 96.94 188 VAL A N 1
ATOM 1568 C CA . VAL A 1 188 ? 0.660 -3.741 20.665 1.00 96.94 188 VAL A CA 1
ATOM 1569 C C . VAL A 1 188 ? 0.535 -5.084 19.965 1.00 96.94 188 VAL A C 1
ATOM 1571 O O . VAL A 1 188 ? 0.741 -6.142 20.566 1.00 96.94 188 VAL A O 1
ATOM 1574 N N . ARG A 1 189 ? 0.230 -5.049 18.669 1.00 94.12 189 ARG A N 1
ATOM 1575 C CA . ARG A 1 189 ? 0.097 -6.252 17.858 1.00 94.12 189 ARG A CA 1
ATOM 1576 C C . ARG A 1 189 ? 1.434 -6.977 17.719 1.00 94.12 189 ARG A C 1
ATOM 1578 O O . ARG A 1 189 ? 2.378 -6.453 17.129 1.00 94.12 189 ARG A O 1
ATOM 1585 N N . GLN A 1 190 ? 1.456 -8.247 18.111 1.00 89.88 190 GLN A N 1
ATOM 1586 C CA . GLN A 1 190 ? 2.557 -9.158 17.801 1.00 89.88 190 GLN A CA 1
ATOM 1587 C C . GLN A 1 190 ? 2.391 -9.743 16.403 1.00 89.88 190 GLN A C 1
ATOM 1589 O O . GLN A 1 190 ? 1.323 -10.233 16.053 1.00 89.88 190 GLN A O 1
ATOM 1594 N N . LYS A 1 191 ? 3.429 -9.694 15.565 1.00 84.12 191 LYS A N 1
ATOM 1595 C CA . LYS A 1 191 ? 3.336 -10.159 14.174 1.00 84.12 1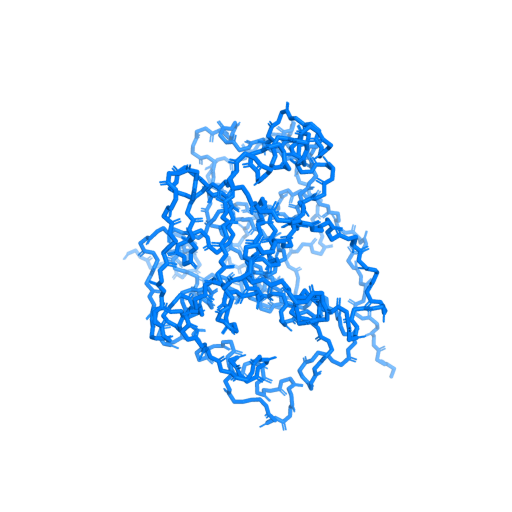91 LYS A CA 1
ATOM 1596 C C . LYS A 1 191 ? 3.230 -11.684 14.106 1.00 84.12 191 LYS A C 1
ATOM 1598 O O . LYS A 1 191 ? 4.190 -12.387 14.401 1.00 84.12 191 LYS A O 1
ATOM 1603 N N . VAL A 1 192 ? 2.110 -12.192 13.594 1.00 83.94 192 VAL A N 1
ATOM 1604 C CA . VAL A 1 192 ? 1.915 -13.637 13.406 1.00 83.94 192 VAL A CA 1
ATOM 1605 C C . VAL A 1 192 ? 2.564 -14.171 12.117 1.00 83.94 192 VAL A C 1
ATOM 1607 O O . VAL A 1 192 ? 2.607 -13.510 11.065 1.00 83.94 192 VAL A O 1
ATOM 1610 N N . GLY A 1 193 ? 3.072 -15.405 12.192 1.00 76.38 193 GLY A N 1
ATOM 1611 C CA . GLY A 1 193 ? 3.584 -16.158 11.043 1.00 76.38 193 GLY A CA 1
ATOM 1612 C C . GLY A 1 193 ? 2.481 -16.504 10.035 1.00 76.38 193 GLY A C 1
ATOM 1613 O O . GLY A 1 193 ? 1.301 -16.479 10.365 1.00 76.38 193 GLY A O 1
ATOM 1614 N N . ILE A 1 194 ? 2.855 -16.839 8.793 1.00 72.25 194 ILE A N 1
ATOM 1615 C CA . ILE A 1 194 ? 1.902 -17.048 7.679 1.00 72.25 194 ILE A CA 1
ATOM 1616 C C . ILE A 1 194 ? 0.830 -18.091 8.022 1.00 72.25 194 ILE A C 1
ATOM 1618 O O . ILE A 1 194 ? -0.348 -17.823 7.814 1.00 72.25 194 ILE A O 1
ATOM 1622 N N . GLN A 1 195 ? 1.229 -19.234 8.588 1.00 74.50 195 GLN A N 1
ATOM 1623 C CA . GLN A 1 195 ? 0.306 -20.327 8.922 1.00 74.50 195 GLN A CA 1
ATOM 1624 C C . GLN A 1 195 ? -0.713 -19.936 10.001 1.00 74.50 195 GLN A C 1
ATOM 1626 O O . GLN A 1 195 ? -1.850 -20.392 9.973 1.00 74.50 195 GLN A O 1
ATOM 1631 N N . ALA A 1 196 ? -0.332 -19.036 10.911 1.00 79.88 196 ALA A N 1
ATOM 1632 C CA . ALA A 1 196 ? -1.186 -18.579 12.001 1.00 79.88 196 ALA A CA 1
ATOM 1633 C C . ALA A 1 196 ? -2.124 -17.426 11.601 1.00 79.88 196 ALA A C 1
ATOM 1635 O O . ALA A 1 196 ? -2.976 -17.050 12.395 1.00 79.88 196 ALA A O 1
ATOM 1636 N N . ARG A 1 197 ? -2.001 -16.856 10.390 1.00 75.75 197 ARG A N 1
ATOM 1637 C CA . ARG A 1 197 ? -2.827 -15.709 9.954 1.00 75.75 197 ARG A CA 1
ATOM 1638 C C . ARG A 1 197 ? -4.300 -16.039 9.768 1.00 75.75 197 ARG A C 1
ATOM 1640 O O . ARG A 1 197 ? -5.121 -15.131 9.815 1.00 75.75 197 ARG A O 1
ATOM 1647 N N . ARG A 1 198 ? -4.656 -17.303 9.529 1.00 78.50 198 ARG A N 1
ATOM 1648 C CA . ARG A 1 198 ? -6.064 -17.693 9.408 1.00 78.50 198 ARG A CA 1
ATOM 1649 C C . ARG A 1 198 ? -6.744 -17.515 10.772 1.00 78.50 198 ARG A C 1
ATOM 1651 O O . ARG A 1 198 ? -6.375 -18.201 11.716 1.00 78.50 198 ARG A O 1
ATOM 1658 N N . GLY A 1 199 ? -7.697 -16.585 10.866 1.00 79.81 199 GLY A N 1
ATOM 1659 C CA . GLY A 1 199 ? -8.354 -16.215 12.129 1.00 79.81 199 GLY A CA 1
ATOM 1660 C C . GLY A 1 199 ? -7.511 -15.331 13.060 1.00 79.81 199 GLY A C 1
ATOM 1661 O O . GLY A 1 199 ? -7.894 -15.111 14.206 1.00 79.81 199 GLY A O 1
ATOM 1662 N N . ASN A 1 200 ? -6.357 -14.842 12.593 1.00 85.00 200 ASN A N 1
ATOM 1663 C CA . ASN A 1 200 ? -5.540 -13.842 13.289 1.00 85.00 200 ASN A CA 1
ATOM 1664 C C . ASN A 1 200 ? -5.085 -12.756 12.313 1.00 85.00 200 ASN A C 1
ATOM 1666 O O . ASN A 1 200 ? -3.930 -12.314 12.333 1.00 85.00 200 ASN A O 1
ATOM 1670 N N . GLN A 1 201 ? -5.976 -12.366 11.406 1.00 88.75 201 GLN A N 1
ATOM 1671 C CA . GLN A 1 201 ? -5.789 -11.153 10.628 1.00 88.75 201 GLN A CA 1
ATOM 1672 C C . GLN A 1 201 ? -5.897 -9.941 11.565 1.00 88.75 201 GLN A C 1
ATOM 1674 O O . GLN A 1 201 ? -6.292 -10.064 12.726 1.00 88.75 201 GLN A O 1
ATOM 1679 N N . ILE A 1 202 ? -5.487 -8.762 11.105 1.00 91.25 202 ILE A N 1
ATOM 1680 C CA . ILE A 1 202 ? -5.561 -7.554 11.937 1.00 91.25 202 ILE A CA 1
ATOM 1681 C C . ILE A 1 202 ? -7.007 -7.276 12.327 1.00 91.25 202 ILE A C 1
ATOM 1683 O O . ILE A 1 202 ? -7.272 -6.960 13.480 1.00 91.25 202 ILE A O 1
ATOM 1687 N N . VAL A 1 203 ? -7.944 -7.470 11.405 1.00 91.25 203 VAL A N 1
ATOM 1688 C CA . VAL A 1 203 ? -9.370 -7.268 11.675 1.00 91.25 203 VAL A CA 1
ATOM 1689 C C . VAL A 1 203 ? -9.937 -8.262 12.689 1.00 91.25 203 VAL A C 1
ATOM 1691 O O . VAL A 1 203 ? -10.819 -7.906 13.469 1.00 91.25 203 VAL A O 1
ATOM 1694 N N . ASP A 1 204 ? -9.407 -9.486 12.731 1.00 92.12 204 ASP A N 1
ATOM 1695 C CA . ASP A 1 204 ? -9.785 -10.482 13.738 1.00 92.12 204 ASP A CA 1
ATOM 1696 C C . ASP A 1 204 ? -9.307 -10.048 15.129 1.00 92.12 204 ASP A C 1
ATOM 1698 O O . ASP A 1 204 ? -10.028 -10.184 16.116 1.00 92.12 204 ASP A O 1
ATOM 1702 N N . GLU A 1 205 ? -8.102 -9.477 15.207 1.00 93.62 205 GLU A N 1
ATOM 1703 C CA . GLU A 1 205 ? -7.550 -8.921 16.443 1.00 93.62 205 GLU A CA 1
ATOM 1704 C C . GLU A 1 205 ? -8.283 -7.666 16.901 1.00 93.62 205 GLU A C 1
ATOM 1706 O O . GLU A 1 205 ? -8.603 -7.572 18.084 1.00 93.62 205 GLU A O 1
ATOM 1711 N N . MET A 1 206 ? -8.614 -6.759 15.975 1.00 95.19 206 MET A N 1
ATOM 1712 C CA . MET A 1 206 ? -9.445 -5.583 16.246 1.00 95.19 206 MET A CA 1
ATOM 1713 C C . MET A 1 206 ? -10.759 -5.987 16.926 1.00 95.19 206 MET A C 1
ATOM 1715 O O . MET A 1 206 ? -11.104 -5.450 17.975 1.00 95.19 206 MET A O 1
ATOM 1719 N N . ARG A 1 207 ? -11.455 -6.990 16.373 1.00 94.69 207 ARG A N 1
ATOM 1720 C CA . ARG A 1 207 ? -12.716 -7.506 16.930 1.00 94.69 207 ARG A CA 1
ATOM 1721 C C . ARG A 1 207 ? -12.520 -8.187 18.282 1.00 94.69 207 ARG A C 1
ATOM 1723 O O . ARG A 1 207 ? -13.232 -7.867 19.225 1.00 94.69 207 ARG A O 1
ATOM 1730 N N . ARG A 1 208 ? -11.567 -9.119 18.383 1.00 94.75 208 ARG A N 1
ATOM 1731 C CA . ARG A 1 208 ? -11.344 -9.927 19.594 1.00 94.75 208 ARG A CA 1
ATOM 1732 C C . ARG A 1 208 ? -10.878 -9.096 20.788 1.00 94.75 208 ARG A C 1
ATOM 1734 O O . ARG A 1 208 ? -11.247 -9.412 21.911 1.00 94.75 208 ARG A O 1
ATOM 1741 N N . GLY A 1 209 ? -10.046 -8.084 20.552 1.00 94.81 209 GLY A N 1
ATOM 1742 C CA . GLY A 1 209 ? -9.566 -7.183 21.600 1.00 94.81 209 GLY A CA 1
ATOM 1743 C C . GLY A 1 209 ? -10.474 -5.983 21.858 1.00 94.81 209 GLY A C 1
ATOM 1744 O O . GLY A 1 209 ? -10.109 -5.129 22.658 1.00 94.81 209 GLY A O 1
ATOM 1745 N N . GLU A 1 210 ? -11.626 -5.905 21.179 1.00 96.12 210 GLU A N 1
ATOM 1746 C CA . GLU A 1 210 ? -12.551 -4.767 21.240 1.00 96.12 210 GLU A CA 1
ATOM 1747 C C . GLU A 1 210 ? -11.858 -3.412 21.015 1.00 96.12 210 GLU A C 1
ATOM 1749 O O . GLU A 1 210 ? -12.140 -2.422 21.696 1.00 96.12 210 GLU A O 1
ATOM 1754 N N . TYR A 1 211 ? -10.930 -3.375 20.059 1.00 97.94 211 TYR A N 1
ATOM 1755 C CA . TYR A 1 211 ? -10.250 -2.151 19.660 1.00 97.94 211 TYR A CA 1
ATOM 1756 C C . TYR A 1 211 ? -11.171 -1.311 18.775 1.00 97.94 211 TYR A C 1
ATOM 1758 O O . TYR A 1 211 ? -11.803 -1.824 17.852 1.00 97.94 211 TYR A O 1
ATOM 1766 N N . ASP A 1 212 ? -11.194 -0.005 19.014 1.00 97.50 212 ASP A N 1
ATOM 1767 C CA . ASP A 1 212 ? -12.002 0.946 18.247 1.00 97.50 212 ASP A CA 1
ATOM 1768 C C . ASP A 1 212 ? -11.191 1.671 17.172 1.00 97.50 212 ASP A C 1
ATOM 1770 O O . ASP A 1 212 ? -11.759 2.213 16.229 1.00 97.50 212 ASP A O 1
ATOM 1774 N N . ILE A 1 213 ? -9.867 1.719 17.323 1.00 98.50 213 ILE A N 1
ATOM 1775 C CA . ILE A 1 213 ? -8.969 2.447 16.428 1.00 98.50 213 ILE A CA 1
ATOM 1776 C C . ILE A 1 213 ? -7.677 1.665 16.222 1.00 98.50 213 ILE A C 1
ATOM 1778 O O . ILE A 1 213 ? -7.165 1.030 17.143 1.00 98.50 213 ILE A O 1
ATOM 1782 N N . LEU A 1 214 ? -7.128 1.724 15.013 1.00 98.38 214 LEU A N 1
ATOM 1783 C CA . LEU A 1 214 ? -5.811 1.176 14.710 1.00 98.38 214 LEU A CA 1
ATOM 1784 C C . LEU A 1 214 ? -4.807 2.301 14.476 1.00 98.38 214 LEU A C 1
ATOM 1786 O O . LEU A 1 214 ? -5.073 3.227 13.716 1.00 98.38 214 LEU A O 1
ATOM 1790 N N . ILE A 1 215 ? -3.619 2.189 15.065 1.00 98.44 215 ILE A N 1
ATOM 1791 C CA . ILE A 1 215 ? -2.507 3.123 14.853 1.00 98.44 215 ILE A CA 1
ATOM 1792 C C . ILE A 1 215 ? -1.386 2.384 14.134 1.00 98.44 215 ILE A C 1
ATOM 1794 O O . ILE A 1 215 ? -0.854 1.393 14.635 1.00 98.44 215 ILE A O 1
ATOM 1798 N N . GLY A 1 216 ? -1.026 2.854 12.943 1.00 97.25 216 GLY A N 1
ATOM 1799 C CA . GLY A 1 216 ? -0.022 2.219 12.098 1.00 97.25 216 GLY A CA 1
ATOM 1800 C C . GLY A 1 216 ? 1.065 3.183 11.640 1.00 97.25 216 GLY A C 1
ATOM 1801 O O . GLY A 1 216 ? 0.795 4.317 11.251 1.00 97.25 216 GLY A O 1
ATOM 1802 N N . ASN A 1 217 ? 2.310 2.702 11.621 1.00 93.06 217 ASN A N 1
ATOM 1803 C CA . ASN A 1 217 ? 3.417 3.400 10.964 1.00 93.06 217 ASN A CA 1
ATOM 1804 C C . ASN A 1 217 ? 3.399 3.109 9.452 1.00 93.06 217 ASN A C 1
ATOM 1806 O O . ASN A 1 217 ? 2.447 3.467 8.783 1.00 93.06 217 ASN A O 1
ATOM 1810 N N . HIS A 1 218 ? 4.388 2.422 8.888 1.00 90.00 218 HIS A N 1
ATOM 1811 C CA . HIS A 1 218 ? 4.435 2.019 7.483 1.00 90.00 218 HIS A CA 1
ATOM 1812 C C . HIS A 1 218 ? 4.127 0.523 7.388 1.00 90.00 218 HIS A C 1
ATOM 1814 O O . HIS A 1 218 ? 5.005 -0.338 7.363 1.00 90.00 218 HIS A O 1
ATOM 1820 N N . THR A 1 219 ? 2.831 0.216 7.407 1.00 89.38 219 THR A N 1
ATOM 1821 C CA . THR A 1 219 ? 2.296 -1.147 7.378 1.00 89.38 219 THR A CA 1
ATOM 1822 C C . THR A 1 219 ? 1.087 -1.200 6.460 1.00 89.38 219 THR A C 1
ATOM 1824 O O . THR A 1 219 ? 0.232 -0.329 6.525 1.00 89.38 219 THR A O 1
ATOM 1827 N N . ALA A 1 220 ? 0.982 -2.243 5.635 1.00 87.50 220 ALA A N 1
ATOM 1828 C CA . ALA A 1 220 ? -0.222 -2.484 4.835 1.00 87.50 220 ALA A CA 1
ATOM 1829 C C . ALA A 1 220 ? -1.423 -2.909 5.703 1.00 87.50 220 ALA A C 1
ATOM 1831 O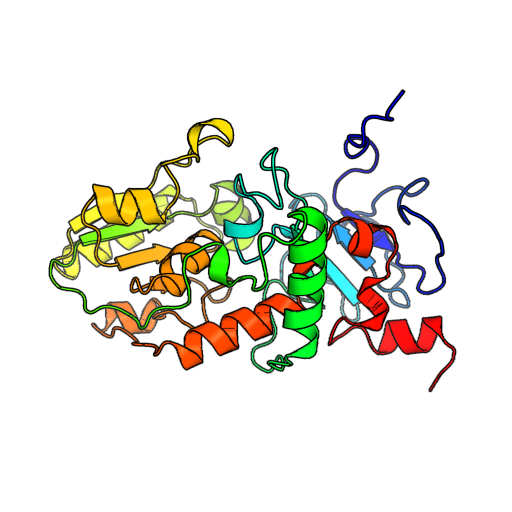 O . ALA A 1 220 ? -2.546 -2.958 5.221 1.00 87.50 220 ALA A O 1
ATOM 1832 N N . GLY A 1 221 ? -1.189 -3.219 6.982 1.00 90.19 221 GLY A N 1
ATOM 1833 C CA . GLY A 1 221 ? -2.233 -3.592 7.927 1.00 90.19 221 GLY A CA 1
ATOM 1834 C C . GLY A 1 221 ? -3.268 -2.502 8.203 1.00 90.19 221 GLY A C 1
ATOM 1835 O O . GLY A 1 221 ? -4.403 -2.815 8.537 1.00 90.19 221 GLY A O 1
ATOM 1836 N N . THR A 1 222 ? -2.900 -1.235 8.007 1.00 94.88 222 THR A N 1
ATOM 1837 C CA . THR A 1 222 ? -3.841 -0.110 8.065 1.00 94.88 222 THR A CA 1
ATOM 1838 C C . THR A 1 222 ? -4.920 -0.236 6.999 1.00 94.88 222 THR A C 1
ATOM 1840 O O . THR A 1 222 ? -6.094 -0.077 7.310 1.00 94.88 222 THR A O 1
ATOM 1843 N N . SER A 1 223 ? -4.549 -0.618 5.774 1.00 94.94 223 SER A N 1
ATOM 1844 C CA . SER A 1 223 ? -5.500 -0.835 4.684 1.00 94.94 223 SER A CA 1
ATOM 1845 C C . SER A 1 223 ? -6.539 -1.902 5.013 1.00 94.94 223 SER A C 1
ATOM 1847 O O . SER A 1 223 ? -7.684 -1.788 4.598 1.00 94.94 223 SER A O 1
ATOM 1849 N N . GLU A 1 224 ? -6.147 -2.938 5.760 1.00 93.50 224 GLU A N 1
ATOM 1850 C CA . GLU A 1 224 ? -7.049 -4.017 6.171 1.00 93.50 224 GLU A CA 1
ATOM 1851 C C . GLU A 1 224 ? -8.163 -3.510 7.092 1.00 93.50 224 GLU A C 1
ATOM 1853 O O . GLU A 1 224 ? -9.313 -3.907 6.936 1.00 93.50 224 GLU A O 1
ATOM 1858 N N . ALA A 1 225 ? -7.821 -2.611 8.018 1.00 95.81 225 ALA A N 1
ATOM 1859 C CA . ALA A 1 225 ? -8.760 -2.021 8.963 1.00 95.81 225 ALA A CA 1
ATOM 1860 C C . ALA A 1 225 ? -9.647 -0.947 8.314 1.00 95.81 225 ALA A C 1
ATOM 1862 O O . ALA A 1 225 ? -10.849 -0.931 8.579 1.00 95.81 225 ALA A O 1
ATOM 1863 N N . VAL A 1 226 ? -9.086 -0.107 7.430 1.00 96.94 226 VAL A N 1
ATOM 1864 C CA . VAL A 1 226 ? -9.849 0.947 6.736 1.00 96.94 226 VAL A CA 1
ATOM 1865 C C . VAL A 1 226 ? -11.007 0.361 5.935 1.00 96.94 226 VAL A C 1
ATOM 1867 O O . VAL A 1 226 ? -12.133 0.823 6.085 1.00 96.94 226 VAL A O 1
ATOM 1870 N N . VAL A 1 227 ? -10.763 -0.663 5.105 1.00 96.19 227 VAL A N 1
ATOM 1871 C CA . VAL A 1 227 ? -11.807 -1.171 4.192 1.00 96.19 227 VAL A CA 1
ATOM 1872 C C . VAL A 1 227 ? -13.019 -1.748 4.920 1.00 96.19 227 VAL A C 1
ATOM 1874 O O . VAL A 1 227 ? -14.120 -1.712 4.383 1.00 96.19 227 VAL A O 1
ATOM 1877 N N . ILE A 1 228 ? -12.846 -2.221 6.158 1.00 95.12 228 ILE A N 1
ATOM 1878 C CA . ILE A 1 228 ? -13.946 -2.733 6.982 1.00 95.12 228 ILE A CA 1
ATOM 1879 C C . ILE A 1 228 ? -14.511 -1.698 7.971 1.00 95.12 228 ILE A C 1
ATOM 1881 O O . ILE A 1 228 ? -15.309 -2.057 8.838 1.00 95.12 228 ILE A O 1
ATOM 1885 N N . GLY A 1 229 ? -14.108 -0.430 7.849 1.00 96.44 229 GLY A N 1
ATOM 1886 C CA . GLY A 1 229 ? -14.698 0.699 8.567 1.00 96.44 229 GLY A CA 1
ATOM 1887 C C . GLY A 1 229 ? -14.074 1.026 9.923 1.00 96.44 229 GLY A C 1
ATOM 1888 O O . GLY A 1 229 ? -14.639 1.829 10.659 1.00 96.44 229 GLY A O 1
ATOM 1889 N N . TYR A 1 230 ? -12.932 0.450 10.310 1.00 97.81 230 TYR A N 1
ATOM 1890 C CA . TYR A 1 230 ? -12.264 0.908 11.534 1.00 97.81 230 TYR A CA 1
ATOM 1891 C C . TYR A 1 230 ? -11.573 2.261 11.304 1.00 97.81 230 TYR A C 1
ATOM 1893 O O . TYR A 1 230 ? -10.858 2.412 10.310 1.00 97.81 230 TYR A O 1
ATOM 1901 N N . PRO A 1 231 ? -11.696 3.219 12.242 1.00 98.06 231 PRO A N 1
ATOM 1902 C CA . PRO A 1 231 ? -10.795 4.357 12.327 1.00 98.06 231 PRO A CA 1
ATOM 1903 C C . PRO A 1 231 ? -9.333 3.916 12.299 1.00 98.06 231 PRO A C 1
ATOM 1905 O O . PRO A 1 231 ? -8.906 3.031 13.046 1.00 98.06 231 PRO A O 1
ATOM 1908 N N . VAL A 1 232 ? -8.551 4.572 11.450 1.00 98.38 232 VAL A N 1
ATOM 1909 C CA . VAL A 1 232 ? -7.112 4.347 11.341 1.00 98.38 232 VAL A CA 1
ATOM 1910 C C . VAL A 1 232 ? -6.376 5.660 11.524 1.00 98.38 232 VAL A C 1
ATOM 1912 O O . VAL A 1 232 ? -6.746 6.669 10.926 1.00 98.38 232 VAL A O 1
ATOM 1915 N N . VAL A 1 233 ? -5.297 5.626 12.301 1.00 98.50 233 VAL A N 1
ATOM 1916 C CA . VAL A 1 233 ? -4.321 6.708 12.424 1.00 98.50 233 VAL A CA 1
ATOM 1917 C C . VAL A 1 233 ? -3.009 6.271 11.795 1.00 98.50 233 VAL A C 1
ATOM 1919 O O . VAL A 1 233 ? -2.486 5.196 12.096 1.00 98.50 233 VAL A O 1
ATOM 1922 N N . THR A 1 234 ? -2.455 7.114 10.930 1.00 97.81 234 THR A N 1
ATOM 1923 C CA . THR A 1 234 ? -1.158 6.874 10.293 1.00 97.81 234 THR A CA 1
ATOM 1924 C C . THR A 1 234 ? -0.109 7.843 10.812 1.00 97.81 234 THR A C 1
ATOM 1926 O O . THR A 1 234 ? -0.328 9.052 10.849 1.00 97.81 234 THR A O 1
ATOM 1929 N N . THR A 1 235 ? 1.062 7.326 11.188 1.00 96.69 235 THR A N 1
ATOM 1930 C CA . THR A 1 235 ? 2.142 8.141 11.786 1.00 96.69 235 THR A CA 1
ATOM 1931 C C . THR A 1 235 ? 3.229 8.549 10.796 1.00 96.69 235 THR A C 1
ATOM 1933 O O . THR A 1 235 ? 4.310 8.966 11.198 1.00 96.69 235 THR A O 1
ATOM 1936 N N . THR A 1 236 ? 3.006 8.329 9.507 1.00 92.12 236 THR A N 1
ATOM 1937 C CA . THR A 1 236 ? 3.942 8.670 8.437 1.00 92.12 236 THR A CA 1
ATOM 1938 C C . THR A 1 236 ? 3.169 8.844 7.141 1.00 92.12 236 THR A C 1
ATOM 1940 O O . THR A 1 236 ? 2.183 8.144 6.897 1.00 92.12 236 THR A O 1
ATOM 1943 N N . GLU A 1 237 ? 3.643 9.751 6.292 1.00 89.62 237 GLU A N 1
ATOM 1944 C CA . GLU A 1 237 ? 3.152 9.911 4.925 1.00 89.62 237 GLU A CA 1
ATOM 1945 C C . GLU A 1 237 ? 3.346 8.652 4.066 1.00 89.62 237 GLU A C 1
ATOM 1947 O O . GLU A 1 237 ? 2.611 8.457 3.104 1.0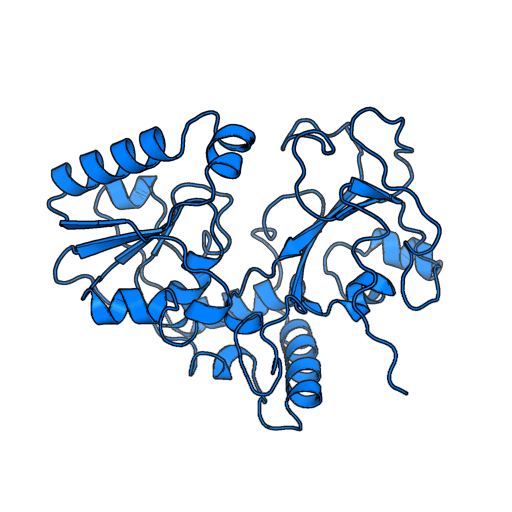0 89.62 237 GLU A O 1
ATOM 1952 N N . ASN A 1 238 ? 4.266 7.762 4.464 1.00 87.75 238 ASN A N 1
ATOM 1953 C CA . ASN A 1 238 ? 4.568 6.516 3.760 1.00 87.75 238 ASN A CA 1
ATOM 1954 C C . ASN A 1 238 ? 3.580 5.370 4.023 1.00 87.75 238 ASN A C 1
ATOM 1956 O O . ASN A 1 238 ? 3.809 4.226 3.620 1.00 87.75 238 ASN A O 1
ATOM 1960 N N . ASN A 1 239 ? 2.496 5.624 4.758 1.00 91.94 239 ASN A N 1
ATOM 1961 C CA . ASN A 1 239 ? 1.496 4.595 4.991 1.00 91.94 239 ASN A CA 1
ATOM 1962 C C . ASN A 1 239 ? 0.561 4.439 3.771 1.00 91.94 239 ASN A C 1
ATOM 1964 O O . ASN A 1 239 ? -0.000 5.431 3.311 1.00 91.94 239 ASN A O 1
ATOM 1968 N N . PRO A 1 240 ? 0.278 3.206 3.306 1.00 89.00 240 PRO A N 1
ATOM 1969 C CA . PRO A 1 240 ? -0.628 2.970 2.175 1.00 89.00 240 PRO A CA 1
ATOM 1970 C C . PRO A 1 240 ? -2.050 3.537 2.328 1.00 89.00 240 PRO A C 1
ATOM 1972 O O . PRO A 1 240 ? -2.694 3.865 1.337 1.00 89.00 240 PRO A O 1
ATOM 1975 N N . ALA A 1 241 ? -2.543 3.654 3.560 1.00 94.06 241 ALA A N 1
ATOM 1976 C CA . ALA A 1 241 ? -3.869 4.169 3.888 1.00 94.06 241 ALA A CA 1
ATOM 1977 C C . ALA A 1 241 ? -3.865 5.664 4.252 1.00 94.06 241 ALA A C 1
ATOM 1979 O O . ALA A 1 241 ? -4.871 6.179 4.733 1.00 94.06 241 ALA A O 1
ATOM 1980 N N . ARG A 1 242 ? -2.747 6.383 4.051 1.00 93.75 242 ARG A N 1
ATOM 1981 C CA . ARG A 1 242 ? -2.591 7.791 4.464 1.00 93.75 242 ARG A CA 1
ATOM 1982 C C . ARG A 1 242 ? -3.721 8.697 3.961 1.00 93.75 242 ARG A C 1
ATOM 1984 O O . ARG A 1 242 ? -4.140 9.587 4.690 1.00 93.75 242 ARG A O 1
ATOM 1991 N N . GLU A 1 243 ? -4.230 8.465 2.757 1.00 93.50 243 GLU A N 1
ATOM 1992 C CA . GLU A 1 243 ? -5.293 9.280 2.143 1.00 93.50 243 GLU A CA 1
ATOM 1993 C C . GLU A 1 243 ? -6.690 9.062 2.738 1.00 93.50 243 GLU A C 1
ATOM 1995 O O . GLU A 1 243 ? -7.549 9.925 2.604 1.00 93.50 243 GLU A O 1
ATOM 2000 N N . VAL A 1 244 ? -6.906 7.923 3.394 1.00 95.81 244 VAL A N 1
ATOM 2001 C CA . VAL A 1 244 ? -8.188 7.501 3.983 1.00 95.81 244 VAL A CA 1
ATOM 2002 C C . VAL A 1 244 ? -8.008 7.141 5.459 1.00 95.81 244 VAL A C 1
ATOM 2004 O O . VAL A 1 244 ? -8.586 6.197 5.987 1.00 95.81 244 VAL A O 1
ATOM 2007 N N . SER A 1 245 ? -7.137 7.887 6.136 1.00 97.19 245 SER A N 1
ATOM 2008 C CA . SER A 1 245 ? -6.858 7.739 7.564 1.00 97.19 245 SER A CA 1
ATOM 2009 C C . SER A 1 245 ? -6.792 9.103 8.235 1.00 97.19 245 SER A C 1
ATOM 2011 O O . SER A 1 245 ? -6.689 10.142 7.578 1.00 97.19 245 SER A O 1
ATOM 2013 N N . THR A 1 246 ? -6.845 9.108 9.558 1.00 98.38 246 THR A N 1
ATOM 2014 C CA . THR A 1 246 ? -6.481 10.277 10.353 1.00 98.38 246 THR A CA 1
ATOM 2015 C C . THR A 1 246 ? -4.962 10.380 10.394 1.00 98.38 246 THR A C 1
ATOM 2017 O O . THR A 1 246 ? -4.253 9.390 10.581 1.00 98.38 246 THR A O 1
ATOM 2020 N N . HIS A 1 247 ? -4.437 11.577 10.180 1.00 98.00 247 HIS A N 1
ATOM 2021 C CA . HIS A 1 247 ? -3.002 11.814 10.256 1.00 98.00 247 HIS A CA 1
ATOM 2022 C C . HIS A 1 247 ? -2.607 11.975 11.725 1.00 98.00 247 HIS A C 1
ATOM 2024 O O . HIS A 1 247 ? -3.382 12.525 12.500 1.00 98.00 247 HIS A O 1
ATOM 2030 N N . TRP A 1 248 ? -1.444 11.468 12.138 1.00 98.06 248 TRP A N 1
ATOM 2031 C CA . TRP A 1 248 ? -1.020 11.522 13.544 1.00 98.06 248 TRP A CA 1
ATOM 2032 C C . TRP A 1 248 ? -1.071 12.934 14.135 1.00 98.06 248 TRP A C 1
ATOM 2034 O O . TRP A 1 248 ? -1.585 13.118 15.231 1.00 98.06 248 TRP A O 1
ATOM 2044 N N . GLU A 1 249 ? -0.622 13.933 13.383 1.00 97.75 249 GLU A N 1
ATOM 2045 C CA . GLU A 1 249 ? -0.645 15.348 13.758 1.00 97.75 249 GLU A CA 1
ATOM 2046 C C . GLU A 1 249 ? -2.056 15.926 13.980 1.00 97.75 249 GLU A C 1
ATOM 2048 O O . GLU A 1 249 ? -2.210 16.874 14.749 1.00 97.75 249 GLU A O 1
ATOM 2053 N N . ASP A 1 250 ? -3.078 15.351 13.346 1.00 98.12 250 ASP A N 1
ATOM 2054 C CA . ASP A 1 250 ? -4.484 15.722 13.540 1.00 98.12 250 ASP A CA 1
ATOM 2055 C C . ASP A 1 250 ? -5.072 14.928 14.717 1.00 98.12 250 ASP A C 1
ATOM 2057 O O . ASP A 1 250 ? -5.745 15.479 15.590 1.00 98.12 250 ASP A O 1
ATOM 2061 N N . PHE A 1 251 ? -4.726 13.640 14.813 1.00 98.25 251 PHE A N 1
ATOM 2062 C CA . PHE A 1 251 ? -5.143 12.767 15.907 1.00 98.25 251 PHE A CA 1
ATOM 2063 C C . PHE A 1 251 ? -4.726 13.310 17.275 1.00 98.25 251 PHE A C 1
ATOM 2065 O O . PHE A 1 251 ? -5.546 13.350 18.190 1.00 98.25 251 PHE A O 1
ATOM 2072 N N . VAL A 1 252 ? -3.485 13.789 17.420 1.00 97.56 252 VAL A N 1
ATOM 2073 C CA . VAL A 1 252 ? -2.998 14.359 18.692 1.00 97.56 252 VAL A CA 1
ATOM 2074 C C . VAL A 1 252 ? -3.743 15.628 19.117 1.00 97.56 252 VAL A C 1
ATOM 2076 O O . VAL A 1 252 ? -3.722 15.970 20.295 1.00 97.56 252 VAL A O 1
ATOM 2079 N N . LYS A 1 253 ? -4.440 16.301 18.191 1.00 97.31 253 LYS A N 1
ATOM 2080 C CA . LYS A 1 253 ? -5.327 17.443 18.478 1.00 97.31 2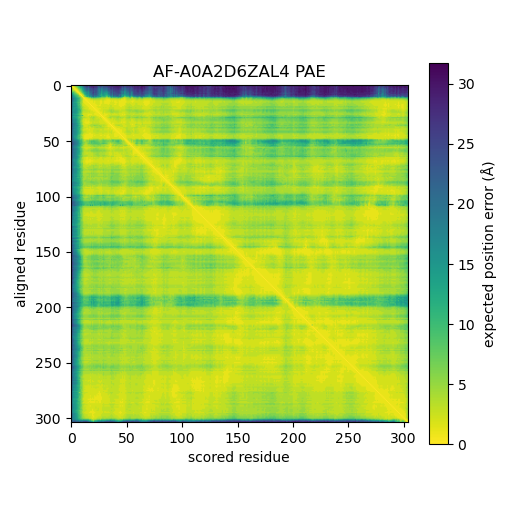53 LYS A CA 1
ATOM 2081 C C . LYS A 1 253 ? -6.753 17.010 18.845 1.00 97.31 253 LYS A C 1
ATOM 2083 O O . LYS A 1 253 ? -7.597 17.856 19.119 1.00 97.31 253 LYS A O 1
ATOM 2088 N N . GLY A 1 254 ? -7.024 15.705 18.858 1.00 95.56 254 GLY A N 1
ATOM 2089 C CA . GLY A 1 254 ? -8.337 15.127 19.137 1.00 95.56 254 GLY A CA 1
ATOM 2090 C C . GLY A 1 254 ? -9.210 14.909 17.900 1.00 95.56 254 GLY A C 1
ATOM 2091 O O . GLY A 1 254 ? -10.376 14.549 18.052 1.00 95.56 254 GLY A O 1
ATOM 2092 N N . GLU A 1 255 ? -8.683 15.100 16.688 1.00 96.88 255 GLU A N 1
ATOM 2093 C CA . GLU A 1 255 ? -9.449 14.904 15.456 1.00 96.88 255 GLU A CA 1
ATOM 2094 C C . GLU A 1 255 ? -9.493 13.430 15.041 1.00 96.88 255 GLU A C 1
ATOM 2096 O O . GLU A 1 255 ? -8.496 12.716 15.127 1.00 96.88 255 GLU A O 1
ATOM 2101 N N . ILE A 1 256 ? -10.642 12.984 14.525 1.00 97.31 256 ILE A N 1
ATOM 2102 C CA . ILE A 1 256 ? -10.802 11.680 13.869 1.00 97.31 256 ILE A CA 1
ATOM 2103 C C . ILE A 1 256 ? -11.516 11.903 12.544 1.00 97.31 256 ILE A C 1
ATOM 2105 O O . ILE A 1 256 ? -12.707 12.219 12.514 1.00 97.31 256 ILE A O 1
ATOM 2109 N N . LYS A 1 257 ? -10.792 11.710 11.443 1.00 97.75 257 LYS A N 1
ATOM 2110 C CA . LYS A 1 257 ? -11.357 11.800 10.097 1.00 97.75 257 LYS A CA 1
ATOM 2111 C C . LYS A 1 257 ? -12.300 10.627 9.863 1.00 97.75 257 LYS A C 1
ATOM 2113 O O . LYS A 1 257 ? -11.966 9.480 10.156 1.00 97.75 257 LYS A O 1
ATOM 2118 N N . GLN A 1 258 ? -13.471 10.944 9.332 1.00 97.44 258 GLN A N 1
ATOM 2119 C CA . GLN A 1 258 ? -14.485 9.980 8.934 1.00 97.44 258 GLN A CA 1
ATOM 2120 C C . GLN A 1 258 ? -14.522 9.926 7.413 1.00 97.44 258 GLN A C 1
ATOM 2122 O O . GLN A 1 258 ? -14.487 10.966 6.755 1.00 97.44 258 GLN A O 1
ATOM 2127 N N . TYR A 1 259 ? -14.599 8.717 6.878 1.00 98.19 259 TYR A N 1
ATOM 2128 C CA . TYR A 1 259 ? -14.731 8.467 5.452 1.00 98.19 259 TYR A CA 1
ATOM 2129 C C . TYR A 1 259 ? -15.988 7.648 5.207 1.00 98.19 259 TYR A C 1
ATOM 2131 O O . TYR A 1 259 ? -16.257 6.692 5.941 1.00 98.19 259 TYR A O 1
ATOM 2139 N N . ASP A 1 260 ? -16.753 8.018 4.188 1.00 98.25 260 ASP A N 1
ATOM 2140 C CA . ASP A 1 260 ? -17.881 7.216 3.737 1.00 98.25 260 ASP A CA 1
ATOM 2141 C C . ASP A 1 260 ? -17.420 6.011 2.893 1.00 98.25 260 ASP A C 1
ATOM 2143 O O . ASP A 1 260 ? -16.250 5.867 2.521 1.00 98.25 260 ASP A O 1
ATOM 2147 N N . GLU A 1 261 ? -18.362 5.116 2.601 1.00 97.62 261 GLU A N 1
ATOM 2148 C CA . GLU A 1 261 ? -18.112 3.921 1.792 1.00 97.62 261 GLU A CA 1
ATOM 2149 C C . GLU A 1 261 ? -17.566 4.262 0.397 1.00 97.62 261 GLU A C 1
ATOM 2151 O O . GLU A 1 261 ? -16.647 3.601 -0.087 1.00 97.62 261 GLU A O 1
ATOM 2156 N N . LYS A 1 262 ? -18.080 5.325 -0.232 1.00 97.25 262 LYS A N 1
ATOM 2157 C CA . LYS A 1 262 ? -17.704 5.731 -1.589 1.00 97.25 262 LYS A CA 1
ATOM 2158 C C . LYS A 1 262 ? -16.269 6.252 -1.640 1.00 97.25 262 LYS A C 1
ATOM 2160 O O . LYS A 1 262 ? -15.547 5.955 -2.592 1.00 97.25 262 LYS A O 1
ATOM 2165 N N . GLN A 1 263 ? -15.839 7.017 -0.641 1.00 97.31 263 GLN A N 1
ATOM 2166 C CA . GLN A 1 263 ? -14.471 7.520 -0.523 1.00 97.31 263 GLN A CA 1
ATOM 2167 C C . GLN A 1 263 ? -13.475 6.366 -0.371 1.00 97.31 263 GLN A C 1
ATOM 2169 O O . GLN A 1 263 ? -12.447 6.346 -1.053 1.00 97.31 263 GLN A O 1
ATOM 2174 N N . ILE A 1 264 ? -13.802 5.376 0.464 1.00 97.38 264 ILE A N 1
ATOM 2175 C CA . ILE A 1 264 ? -12.969 4.183 0.664 1.00 97.38 264 ILE A CA 1
ATOM 2176 C C . ILE A 1 264 ? -12.931 3.330 -0.610 1.00 97.38 264 ILE A C 1
ATOM 2178 O O . ILE A 1 264 ? -11.852 2.926 -1.040 1.00 97.38 264 ILE A O 1
ATOM 2182 N N . ASP A 1 265 ? -14.070 3.108 -1.267 1.00 96.62 265 ASP A N 1
ATOM 2183 C CA . ASP A 1 265 ? -14.145 2.340 -2.515 1.00 96.62 265 ASP A CA 1
ATOM 2184 C C . ASP A 1 265 ? -13.395 3.022 -3.680 1.00 96.62 265 ASP A C 1
ATOM 2186 O O . ASP A 1 265 ? -12.669 2.377 -4.446 1.00 96.62 265 ASP A O 1
ATOM 2190 N N . THR A 1 266 ? -13.461 4.355 -3.752 1.00 96.00 266 THR A N 1
ATOM 2191 C CA . THR A 1 266 ? -12.667 5.159 -4.695 1.00 96.00 266 THR A CA 1
ATOM 2192 C C . THR A 1 266 ? -11.169 4.974 -4.443 1.00 96.00 266 THR A C 1
ATOM 2194 O O . THR A 1 266 ? -10.395 4.781 -5.383 1.00 96.00 266 THR A O 1
ATOM 2197 N N . TRP A 1 267 ? -10.736 4.982 -3.180 1.00 95.69 267 TRP A N 1
ATOM 2198 C CA . TRP A 1 267 ? -9.342 4.729 -2.814 1.00 95.69 267 TRP A CA 1
ATOM 2199 C C . TRP A 1 267 ? -8.894 3.292 -3.138 1.00 95.69 267 TRP A C 1
ATOM 2201 O O . TRP A 1 267 ? -7.815 3.109 -3.706 1.00 95.69 267 TRP A O 1
ATOM 2211 N N . VAL A 1 268 ? -9.729 2.275 -2.888 1.00 96.00 268 VAL A N 1
ATOM 2212 C CA . VAL A 1 268 ? -9.460 0.885 -3.312 1.00 96.00 268 VAL A CA 1
ATOM 2213 C C . VAL A 1 268 ? -9.276 0.803 -4.830 1.00 96.00 268 VAL A C 1
ATOM 2215 O O . VAL A 1 268 ? -8.343 0.153 -5.315 1.00 96.00 268 VAL A O 1
ATOM 2218 N N . THR A 1 269 ? -10.121 1.502 -5.589 1.00 95.88 269 THR A N 1
ATOM 2219 C CA . THR A 1 269 ? -10.037 1.571 -7.054 1.00 95.88 269 THR A CA 1
ATOM 2220 C C . THR A 1 269 ? -8.715 2.198 -7.511 1.00 95.88 269 THR A C 1
ATOM 2222 O O . THR A 1 269 ? -8.061 1.660 -8.407 1.00 95.88 269 THR A O 1
ATOM 2225 N N . ARG A 1 270 ? -8.246 3.263 -6.847 1.00 94.25 270 ARG A N 1
ATOM 2226 C CA . ARG A 1 270 ? -6.923 3.868 -7.108 1.00 94.25 270 ARG A CA 1
ATOM 2227 C C . ARG A 1 270 ? -5.782 2.893 -6.812 1.00 94.25 270 ARG A C 1
ATOM 2229 O O . ARG A 1 270 ? -4.897 2.715 -7.646 1.00 94.25 270 ARG A O 1
ATOM 2236 N N . ILE A 1 271 ? -5.840 2.162 -5.694 1.00 94.69 271 ILE A N 1
ATOM 2237 C CA . ILE A 1 271 ? -4.832 1.136 -5.368 1.00 94.69 271 ILE A CA 1
ATOM 2238 C C . ILE A 1 271 ? -4.750 0.044 -6.445 1.00 94.69 271 ILE A C 1
ATOM 2240 O O . ILE A 1 271 ? -3.663 -0.486 -6.713 1.00 94.69 271 ILE A O 1
ATOM 2244 N N . CYS A 1 272 ? -5.864 -0.296 -7.099 1.00 95.44 272 CYS A N 1
ATOM 2245 C CA . CYS A 1 272 ? -5.864 -1.281 -8.182 1.00 95.44 272 CYS A CA 1
ATOM 2246 C C . CYS A 1 272 ? -4.984 -0.855 -9.370 1.00 95.44 272 CYS A C 1
ATOM 2248 O O . CYS A 1 272 ? -4.428 -1.722 -10.046 1.00 95.44 272 CYS A O 1
ATOM 2250 N N . ALA A 1 273 ? -4.772 0.445 -9.596 1.00 94.44 273 ALA A N 1
ATOM 2251 C CA . ALA A 1 273 ? -3.868 0.946 -10.637 1.00 94.44 273 ALA A CA 1
ATOM 2252 C C . ALA A 1 273 ? -2.390 0.603 -10.366 1.00 94.44 273 ALA A C 1
ATOM 2254 O O . ALA A 1 273 ? -1.593 0.481 -11.294 1.00 94.44 273 ALA A O 1
ATOM 2255 N N . TYR A 1 274 ? -2.040 0.373 -9.099 1.00 95.19 274 TYR A N 1
ATOM 2256 C CA . TYR A 1 274 ? -0.679 0.084 -8.640 1.00 95.19 274 TYR A CA 1
ATOM 2257 C C . TYR A 1 274 ? -0.517 -1.375 -8.209 1.00 95.19 274 TYR A C 1
ATOM 2259 O O . TYR A 1 274 ? 0.554 -1.757 -7.751 1.00 95.19 274 TYR A O 1
ATOM 2267 N N . THR A 1 275 ? -1.560 -2.203 -8.337 1.00 95.56 275 THR A N 1
ATOM 2268 C CA . THR A 1 275 ? -1.576 -3.589 -7.854 1.00 95.56 275 THR A CA 1
ATOM 2269 C C . THR A 1 275 ? -1.508 -4.581 -9.008 1.00 95.56 275 THR A C 1
ATOM 2271 O O . THR A 1 275 ? -2.413 -4.658 -9.834 1.00 95.56 275 THR A O 1
ATOM 2274 N N . TYR A 1 276 ? -0.459 -5.394 -9.048 1.00 95.69 276 TYR A N 1
ATOM 2275 C CA . TYR A 1 276 ? -0.163 -6.296 -10.158 1.00 95.69 276 TYR A CA 1
ATOM 2276 C C . TYR A 1 276 ? -0.028 -7.732 -9.686 1.00 95.69 276 TYR A C 1
ATOM 2278 O O . TYR A 1 276 ? 0.545 -8.012 -8.626 1.00 95.69 276 TYR A O 1
ATOM 2286 N N . TRP A 1 277 ? -0.531 -8.655 -10.495 1.00 95.12 277 TRP A N 1
ATOM 2287 C CA . TRP A 1 277 ? -0.195 -10.055 -10.358 1.00 95.12 277 TRP A CA 1
ATOM 2288 C C . TRP A 1 277 ? 1.250 -10.273 -10.794 1.00 95.12 277 TRP A C 1
ATOM 2290 O O . TRP A 1 277 ? 1.747 -9.675 -11.745 1.00 95.12 277 TRP A O 1
ATOM 2300 N N . ARG A 1 278 ? 1.935 -11.192 -10.124 1.00 92.25 278 ARG A N 1
ATOM 2301 C CA . ARG A 1 278 ? 3.358 -11.453 -10.334 1.00 92.25 278 ARG A CA 1
ATOM 2302 C C . ARG A 1 278 ? 3.746 -11.719 -11.789 1.00 92.25 278 ARG A C 1
ATOM 2304 O O . ARG A 1 278 ? 4.814 -11.291 -12.210 1.00 92.25 278 ARG A O 1
ATOM 2311 N N . SER A 1 279 ? 2.914 -12.439 -12.540 1.00 93.56 279 SER A N 1
ATOM 2312 C CA . SER A 1 279 ? 3.209 -12.720 -13.950 1.00 93.56 279 SER A CA 1
ATOM 2313 C C . SER A 1 279 ? 3.184 -11.461 -14.814 1.00 93.56 279 SER A C 1
ATOM 2315 O O . SER A 1 279 ? 3.958 -11.399 -15.757 1.00 93.56 279 SER A O 1
ATOM 2317 N N . GLU A 1 280 ? 2.362 -10.457 -14.482 1.00 95.38 280 GLU A N 1
ATOM 2318 C CA . GLU A 1 280 ? 2.359 -9.159 -15.177 1.00 95.38 280 GLU A CA 1
ATOM 2319 C C . GLU A 1 280 ? 3.685 -8.429 -14.933 1.00 95.38 280 GLU A C 1
ATOM 2321 O O . GLU A 1 280 ? 4.254 -7.850 -15.849 1.00 95.38 280 GLU A O 1
ATOM 2326 N N . LEU A 1 281 ? 4.216 -8.509 -13.705 1.00 95.12 281 LEU A N 1
ATOM 2327 C CA . LEU A 1 281 ? 5.502 -7.910 -13.327 1.00 95.12 281 LEU A CA 1
ATOM 2328 C C . LEU A 1 281 ? 6.690 -8.588 -14.008 1.00 95.12 281 LEU A C 1
ATOM 2330 O O . LEU A 1 281 ? 7.587 -7.910 -14.496 1.00 95.12 281 LEU A O 1
ATOM 2334 N N . ASN A 1 282 ? 6.689 -9.919 -14.060 1.00 94.62 282 ASN A N 1
ATOM 2335 C CA . ASN A 1 282 ? 7.778 -10.681 -14.662 1.00 94.62 282 ASN A CA 1
ATOM 2336 C C . ASN A 1 282 ? 7.858 -10.517 -16.194 1.00 94.62 282 ASN A C 1
ATOM 2338 O O . ASN A 1 282 ? 8.955 -10.482 -16.743 1.00 94.62 282 ASN A O 1
ATOM 2342 N N . SER A 1 283 ? 6.716 -10.425 -16.876 1.00 95.62 283 SER A N 1
ATOM 2343 C CA . SER A 1 283 ? 6.633 -10.270 -18.339 1.00 95.62 283 SER A CA 1
ATOM 2344 C C . SER A 1 283 ? 6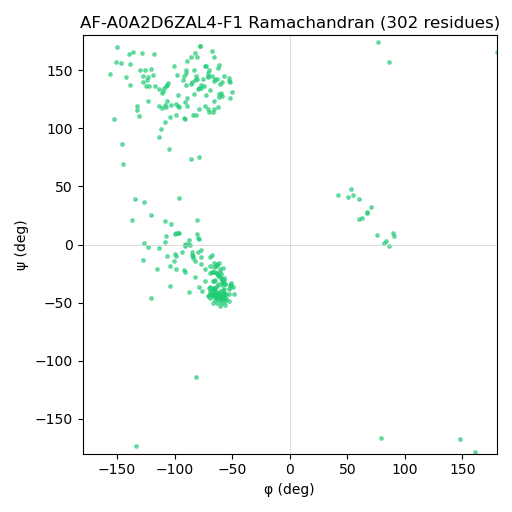.768 -8.821 -18.813 1.00 95.62 283 SER A C 1
ATOM 2346 O O . SER A 1 283 ? 6.911 -8.575 -20.007 1.00 95.62 283 SER A O 1
ATOM 2348 N N . LEU A 1 284 ? 6.735 -7.859 -17.883 1.00 96.75 284 LEU A N 1
ATOM 2349 C CA . LEU A 1 284 ? 6.635 -6.424 -18.162 1.00 96.75 284 LEU A CA 1
ATOM 2350 C C . LEU A 1 284 ? 5.334 -6.013 -18.883 1.00 96.75 284 LEU A C 1
ATOM 2352 O O . LEU A 1 284 ? 5.278 -4.946 -19.497 1.00 96.75 284 LEU A O 1
ATOM 2356 N N . ASP A 1 285 ? 4.268 -6.811 -18.788 1.00 96.06 285 ASP A N 1
ATOM 2357 C CA . ASP A 1 285 ? 2.937 -6.469 -19.324 1.00 96.06 285 ASP A CA 1
ATOM 2358 C C . ASP A 1 285 ? 2.320 -5.252 -18.609 1.00 96.06 285 ASP A C 1
ATOM 2360 O O . ASP A 1 285 ? 1.493 -4.532 -19.165 1.00 96.06 285 ASP A O 1
ATOM 2364 N N . TRP A 1 286 ? 2.754 -4.973 -17.375 1.00 95.88 286 TRP A N 1
ATOM 2365 C CA . TRP A 1 286 ? 2.301 -3.810 -16.607 1.00 95.88 286 TRP A CA 1
ATOM 2366 C C . TRP A 1 286 ? 2.594 -2.466 -17.289 1.00 95.88 286 TRP A C 1
ATOM 2368 O O . TRP A 1 286 ? 1.869 -1.508 -17.031 1.00 95.88 286 TRP A O 1
ATOM 2378 N N . ILE A 1 287 ? 3.610 -2.380 -18.159 1.00 96.94 287 ILE A N 1
ATOM 2379 C CA . ILE A 1 287 ? 3.979 -1.139 -18.868 1.00 96.94 287 ILE A CA 1
ATOM 2380 C C . ILE A 1 287 ? 2.787 -0.574 -19.651 1.00 96.94 287 ILE A C 1
ATOM 2382 O O . ILE A 1 287 ? 2.614 0.639 -19.726 1.00 96.94 287 ILE A O 1
ATOM 2386 N N . ASP A 1 288 ? 1.923 -1.438 -20.181 1.00 94.12 288 ASP A N 1
ATOM 2387 C CA . ASP A 1 288 ? 0.840 -1.012 -21.070 1.00 94.12 288 ASP A CA 1
ATOM 2388 C C . ASP A 1 288 ? -0.330 -0.369 -20.311 1.00 94.12 288 ASP A C 1
ATOM 2390 O O . ASP A 1 288 ? -1.169 0.308 -20.915 1.00 94.12 288 ASP A O 1
ATOM 2394 N N . VAL A 1 289 ? -0.386 -0.583 -18.993 1.00 93.69 289 VAL A N 1
ATOM 2395 C CA . VAL A 1 289 ? -1.516 -0.214 -18.130 1.00 93.69 289 VAL A CA 1
ATOM 2396 C C . VAL A 1 289 ? -1.125 0.628 -16.915 1.00 93.69 289 VAL A C 1
ATOM 2398 O O . VAL A 1 289 ? -2.014 1.177 -16.264 1.00 93.69 289 VAL A O 1
ATOM 2401 N N . HIS A 1 290 ? 0.164 0.724 -16.576 1.00 95.00 290 HIS A N 1
ATOM 2402 C CA . HIS A 1 290 ? 0.616 1.478 -15.412 1.00 95.00 290 HIS A CA 1
ATOM 2403 C C . HIS A 1 290 ? 0.505 2.990 -15.666 1.00 95.00 290 HIS A C 1
ATOM 2405 O O . HIS A 1 290 ? 1.062 3.472 -16.655 1.00 95.00 290 HIS A O 1
ATOM 2411 N N . PRO A 1 291 ? -0.134 3.771 -14.769 1.00 93.62 291 PRO A N 1
ATOM 2412 C CA . PRO A 1 291 ? -0.436 5.187 -15.023 1.00 93.62 291 PRO A CA 1
ATOM 2413 C C . PRO A 1 291 ? 0.784 6.061 -15.338 1.00 93.62 291 PRO A C 1
ATOM 2415 O O . PRO A 1 291 ? 0.682 7.032 -16.074 1.00 93.62 291 PRO A O 1
ATOM 2418 N N . GLN A 1 292 ? 1.944 5.713 -14.780 1.00 94.31 292 GLN A N 1
ATOM 2419 C CA . GLN A 1 292 ? 3.193 6.479 -14.913 1.00 94.31 292 GLN A CA 1
ATOM 2420 C C . GLN A 1 292 ? 4.235 5.793 -15.816 1.00 94.31 292 GLN A C 1
ATOM 2422 O O . GLN A 1 292 ? 5.421 6.065 -15.694 1.00 94.31 292 GLN A O 1
ATOM 2427 N N . ALA A 1 293 ? 3.822 4.859 -16.682 1.00 95.12 293 ALA A N 1
ATOM 2428 C CA . ALA A 1 293 ? 4.727 4.133 -17.585 1.00 95.12 293 ALA A CA 1
ATOM 2429 C C . ALA A 1 293 ? 4.673 4.629 -19.041 1.00 95.12 293 ALA A C 1
ATOM 2431 O O . ALA A 1 293 ? 5.108 3.926 -19.952 1.00 95.12 293 ALA A O 1
ATOM 2432 N N . GLN A 1 294 ? 4.137 5.830 -19.276 1.00 94.62 294 GLN A N 1
ATOM 2433 C CA . GLN A 1 294 ? 3.937 6.369 -20.620 1.00 94.62 294 GLN A CA 1
ATOM 2434 C C . GLN A 1 294 ? 5.250 6.454 -21.419 1.00 94.62 294 GLN A C 1
ATOM 2436 O O . GLN A 1 294 ? 5.307 5.969 -22.542 1.00 94.62 294 GLN A O 1
ATOM 2441 N N . HIS A 1 295 ? 6.343 6.920 -20.816 1.00 95.00 295 HIS A N 1
ATOM 2442 C CA . HIS A 1 295 ? 7.661 6.964 -21.465 1.00 95.00 295 HIS A CA 1
ATOM 2443 C C . HIS A 1 295 ? 8.197 5.572 -21.839 1.00 95.00 295 HIS A C 1
ATOM 2445 O O . HIS A 1 295 ? 8.861 5.398 -22.860 1.00 95.00 295 HIS A O 1
ATOM 2451 N N . LEU A 1 296 ? 7.906 4.545 -21.033 1.00 96.56 296 LEU A N 1
ATOM 2452 C CA . LEU A 1 296 ? 8.244 3.157 -21.364 1.00 96.56 296 LEU A CA 1
ATOM 2453 C C . LEU A 1 296 ? 7.386 2.635 -22.516 1.00 96.56 296 LEU A C 1
ATOM 2455 O O . LEU A 1 296 ? 7.882 1.898 -23.368 1.00 96.56 296 LEU A O 1
ATOM 2459 N N . LYS A 1 297 ? 6.113 3.030 -22.555 1.00 95.38 297 LYS A N 1
ATOM 2460 C CA . LYS A 1 297 ? 5.172 2.686 -23.619 1.00 95.38 297 LYS A CA 1
ATOM 2461 C C . LYS A 1 297 ? 5.603 3.289 -24.958 1.00 95.38 297 LYS A C 1
ATOM 2463 O O . LYS A 1 297 ? 5.637 2.576 -25.959 1.00 95.38 297 LYS A O 1
ATOM 2468 N N . GLU A 1 298 ? 6.021 4.550 -24.965 1.00 95.38 298 GLU A N 1
ATOM 2469 C CA . GLU A 1 298 ? 6.586 5.233 -26.137 1.00 95.38 298 GLU A CA 1
ATOM 2470 C C . GLU A 1 298 ? 7.825 4.490 -26.655 1.00 95.38 298 GLU A C 1
ATOM 2472 O O . GLU A 1 298 ? 7.891 4.135 -27.832 1.00 95.38 298 GLU A O 1
ATOM 2477 N N . LYS A 1 299 ? 8.758 4.112 -25.765 1.00 94.31 299 LYS A N 1
ATOM 2478 C CA . LYS A 1 299 ? 9.938 3.293 -26.118 1.00 94.31 299 LYS A CA 1
ATOM 2479 C C . LYS A 1 299 ? 9.568 1.891 -26.633 1.00 94.31 299 LYS A C 1
ATOM 2481 O O . LYS A 1 299 ? 10.254 1.354 -27.509 1.00 94.31 299 LYS A O 1
ATOM 2486 N N . ARG A 1 300 ? 8.508 1.280 -26.090 1.00 95.12 300 ARG A N 1
ATOM 2487 C CA . ARG A 1 300 ? 8.020 -0.059 -26.468 1.00 95.12 300 ARG A CA 1
ATOM 2488 C C . ARG A 1 300 ? 7.403 -0.067 -27.867 1.00 95.12 300 ARG A C 1
ATOM 2490 O O . ARG A 1 300 ? 7.684 -0.990 -28.629 1.00 95.12 300 ARG A O 1
ATOM 2497 N N . TYR A 1 301 ? 6.589 0.934 -28.197 1.00 94.81 301 TYR A N 1
ATOM 2498 C CA . TYR A 1 301 ? 5.792 0.956 -29.430 1.00 94.81 301 TYR A CA 1
ATOM 2499 C C . TYR A 1 301 ? 6.291 1.932 -30.501 1.00 94.81 301 TYR A C 1
ATOM 2501 O O . TYR A 1 301 ? 5.808 1.874 -31.627 1.00 94.81 301 TYR A O 1
ATOM 2509 N N . GLY A 1 302 ? 7.253 2.802 -30.185 1.00 88.19 302 GLY A N 1
ATOM 2510 C CA . GLY A 1 302 ? 7.734 3.834 -31.107 1.00 88.19 302 GLY A CA 1
ATOM 2511 C C . GLY A 1 302 ? 6.680 4.899 -31.418 1.00 88.19 302 GLY A C 1
ATOM 2512 O O . GLY A 1 302 ? 6.688 5.452 -32.512 1.00 88.19 302 GLY A O 1
ATOM 2513 N N . ILE A 1 303 ? 5.754 5.142 -30.488 1.00 76.75 303 ILE A N 1
ATOM 2514 C CA . ILE A 1 303 ? 4.704 6.158 -30.614 1.00 76.75 303 ILE A CA 1
ATOM 2515 C C . ILE A 1 303 ? 5.187 7.374 -29.826 1.00 76.75 303 ILE A C 1
ATOM 2517 O O . ILE A 1 303 ? 5.477 7.216 -28.644 1.00 76.75 303 ILE A O 1
ATOM 2521 N N . SER A 1 304 ? 5.323 8.525 -30.484 1.00 63.50 304 SER A N 1
ATOM 2522 C CA . SER A 1 304 ? 5.613 9.833 -29.874 1.00 63.50 304 SER A CA 1
ATOM 2523 C C . SER A 1 304 ? 4.340 10.642 -29.691 1.00 63.50 304 SER A C 1
ATOM 2525 O O . SER A 1 304 ? 3.560 10.657 -30.673 1.00 63.50 304 SER A O 1
#

Solvent-accessible surface area (backbone atoms only — not comparable to full-atom values): 16990 Å² total; per-residue (Å²): 135,84,82,77,90,76,64,75,80,74,51,68,67,22,32,35,81,58,63,63,72,59,83,57,74,46,81,52,81,90,47,76,50,41,38,62,89,52,92,78,65,62,92,45,42,28,40,32,37,64,87,52,79,94,28,41,63,54,94,92,61,59,62,90,70,61,42,38,32,37,38,42,72,30,57,53,49,66,64,37,38,73,41,73,57,26,80,80,39,52,84,47,44,22,23,52,25,68,76,48,88,48,81,64,94,81,59,68,63,43,65,69,30,33,49,55,52,18,56,50,40,15,59,56,23,75,63,74,37,72,48,71,47,66,76,63,76,40,59,34,42,44,49,83,73,84,80,46,25,34,38,35,40,73,42,57,54,66,53,27,47,76,77,65,78,38,50,46,65,59,51,50,51,55,52,50,57,52,33,51,76,72,67,33,49,74,48,75,62,76,88,72,56,79,88,58,35,75,87,50,40,71,59,45,47,34,60,74,68,64,36,40,33,38,40,25,36,61,32,40,64,44,33,54,34,35,42,63,10,38,33,34,33,24,70,39,86,62,16,77,35,45,92,74,33,19,46,42,83,45,39,78,74,72,48,75,66,75,47,50,34,66,60,50,44,44,49,53,27,29,50,29,49,32,45,39,48,50,65,36,65,30,31,53,58,44,42,84,68,32,89,86,24,58,73,47,39,26,70,43,69,73,56,130

Sequence (304 aa):
MSKNPHSLRANGWGYYPIDPKFKGDDFRKDMRPMFWTDKFDLEKSYLLIGCEPDRMFKPGTEPKGFDFFWWDNSMLPWLRYLSPANKTGHKLWSRLTYCGWNMPKDSPALESHRQRVNRKLHKESMGKIKDIAELWDGCRPTMPIRRKHALIVASSHRNHREFYGQTQEQWISGITTQLDNMGYTYGVRQKVGIQARRGNQIVDEMRRGEYDILIGNHTAGTSEAVVIGYPVVTTTENNPAREVSTHWEDFVKGEIKQYDEKQIDTWVTRICAYTYWRSELNSLDWIDVHPQAQHLKEKRYGIS

Radius of gyration: 19.87 Å; Cα contacts (8 Å, |Δi|>4): 539; chains: 1; bounding box: 45×51×59 Å

Nearest PDB structures (foldseek):
  3n8n-assembly2_M  TM=5.636E-01  e=4.424E-02  Mycobacterium tuberculosis
  4m9r-assembly1_B  TM=5.258E-01  e=1.633E-01  Caenorhabditis elegans
  4m9r-assembly1_A  TM=5.086E-01  e=4.152E-01  Caenorhabditis elegans
  2c57-assembly1_J  TM=5.078E-01  e=5.325E-01  Helicobacter pylori
  3r7b-assembly1_A  TM=3.989E-01  e=5.325E-01  Homo sapiens

Foldseek 3Di:
DDDDPPPVVPADFAKDWDDLQDFDQFPRPPHHHAFPPDDDDLVTEIEGEDDDLRGYQAQPRDPVSHKYKYKAQALAQLCQACDLLHPPSDRQKIFIHISDLAQDPPQALDVVLQQVVQVSSCVSNVNPGRGPLVSPPAFAWADDDDQQEEEEEEDDQCCCVRRPVHGSVVVVVVVVVLSVVVVHHYDYDDDDDRVPCVCVQLVSVCVVVVPQEYEYEADSSQLVQRRHRGAYEYDDPSHHCNQRHHYPVQVSVVDTDIDGRVRNVSSVSSSSLRMDGPSCVRRVVNLVRRPPNVVSVCSNPVPD

Mean predicted aligned error: 5.15 Å